Protein AF-A0A6U3UJF2-F1 (afdb_monomer)

Structure (mmCIF, N/CA/C/O backbone):
data_AF-A0A6U3UJF2-F1
#
_entry.id   AF-A0A6U3UJF2-F1
#
loop_
_atom_site.group_PDB
_atom_site.id
_atom_site.type_symbol
_atom_site.label_atom_id
_atom_site.label_alt_id
_atom_site.label_comp_id
_atom_site.label_asym_id
_atom_site.label_entity_id
_atom_site.label_seq_id
_atom_site.pdbx_PDB_ins_code
_atom_site.Cartn_x
_atom_site.Cartn_y
_atom_site.Cartn_z
_atom_site.occupancy
_atom_site.B_iso_or_equiv
_atom_site.auth_seq_id
_atom_site.auth_comp_id
_atom_site.auth_asym_id
_atom_site.auth_atom_id
_atom_site.pdbx_PDB_model_num
ATOM 1 N N . TYR A 1 1 ? 2.482 -8.669 -14.726 1.00 65.44 1 TYR A N 1
ATOM 2 C CA . TYR A 1 1 ? 3.909 -9.025 -14.528 1.00 65.44 1 TYR A CA 1
ATOM 3 C C . TYR A 1 1 ? 4.875 -7.843 -14.562 1.00 65.44 1 TYR A C 1
ATOM 5 O O . TYR A 1 1 ? 5.740 -7.797 -13.698 1.00 65.44 1 TYR A O 1
ATOM 13 N N . ALA A 1 2 ? 4.749 -6.872 -15.477 1.00 78.06 2 ALA A N 1
ATOM 14 C CA . ALA A 1 2 ? 5.682 -5.736 -15.572 1.00 78.06 2 ALA A CA 1
ATOM 15 C C . ALA A 1 2 ? 5.886 -4.969 -14.240 1.00 78.06 2 ALA A C 1
ATOM 17 O O . ALA A 1 2 ? 7.022 -4.692 -13.853 1.00 78.06 2 ALA A O 1
ATOM 18 N N . CYS A 1 3 ? 4.809 -4.740 -13.478 1.00 78.94 3 CYS A N 1
ATOM 19 C CA . CYS A 1 3 ? 4.870 -4.105 -12.154 1.00 78.94 3 CYS A CA 1
ATOM 20 C C . CYS A 1 3 ? 5.567 -4.960 -11.080 1.00 78.94 3 CYS A C 1
ATOM 22 O O . CYS A 1 3 ? 6.141 -4.417 -10.144 1.00 78.94 3 CYS A O 1
ATOM 24 N N . ALA A 1 4 ? 5.560 -6.290 -11.218 1.00 71.75 4 ALA A N 1
ATOM 25 C CA . ALA A 1 4 ? 6.201 -7.201 -10.268 1.00 71.75 4 ALA A CA 1
ATOM 26 C C . ALA A 1 4 ? 7.726 -7.276 -10.458 1.00 71.75 4 ALA A C 1
ATOM 28 O O . ALA A 1 4 ? 8.448 -7.594 -9.516 1.00 71.75 4 ALA A O 1
ATOM 29 N N . TYR A 1 5 ? 8.224 -7.000 -11.669 1.00 74.94 5 TYR A N 1
ATOM 30 C CA . TYR A 1 5 ? 9.650 -7.082 -12.003 1.00 74.94 5 TYR A CA 1
ATOM 31 C C . TYR A 1 5 ? 10.358 -5.725 -12.064 1.00 74.94 5 TYR A C 1
ATOM 33 O O . TYR A 1 5 ? 11.563 -5.698 -12.284 1.00 74.94 5 TYR A O 1
ATOM 41 N N . GLY A 1 6 ? 9.656 -4.619 -11.792 1.00 63.22 6 GLY A N 1
ATOM 42 C CA . GLY A 1 6 ? 10.269 -3.291 -11.751 1.00 63.22 6 GLY A CA 1
ATOM 43 C C . GLY A 1 6 ? 10.663 -2.786 -13.138 1.00 63.22 6 GLY A C 1
ATOM 44 O O . GLY A 1 6 ? 11.823 -2.465 -13.374 1.00 63.22 6 GLY A O 1
ATOM 45 N N . THR A 1 7 ? 9.706 -2.757 -14.067 1.00 77.12 7 THR A N 1
ATOM 46 C CA . THR A 1 7 ? 9.923 -2.196 -15.409 1.00 77.12 7 THR A CA 1
ATOM 47 C C . THR A 1 7 ? 10.109 -0.665 -15.379 1.00 77.12 7 THR A C 1
ATOM 49 O O . THR A 1 7 ? 9.849 -0.016 -14.365 1.00 77.12 7 THR A O 1
ATOM 52 N N . SER A 1 8 ? 10.551 -0.070 -16.491 1.00 80.62 8 SER A N 1
ATOM 53 C CA . SER A 1 8 ? 10.711 1.385 -16.605 1.00 80.62 8 SER A CA 1
ATOM 54 C C . SER A 1 8 ? 9.362 2.102 -16.733 1.00 80.62 8 SER A C 1
ATOM 56 O O . SER A 1 8 ? 8.392 1.547 -17.250 1.00 80.62 8 SER A O 1
ATOM 58 N N . ALA A 1 9 ? 9.308 3.372 -16.320 1.00 78.38 9 ALA A N 1
ATOM 59 C CA . ALA A 1 9 ? 8.113 4.204 -16.491 1.00 78.38 9 ALA A CA 1
ATOM 60 C C . ALA A 1 9 ? 7.680 4.305 -17.967 1.00 78.38 9 ALA A C 1
ATOM 62 O O . ALA A 1 9 ? 6.492 4.267 -18.259 1.00 78.38 9 ALA A O 1
ATOM 63 N N . ALA A 1 10 ? 8.636 4.343 -18.903 1.00 84.38 10 ALA A N 1
ATOM 64 C CA . ALA A 1 10 ? 8.347 4.358 -20.336 1.00 84.38 10 ALA A CA 1
ATOM 65 C C . ALA A 1 10 ? 7.646 3.072 -20.806 1.00 84.38 10 ALA A C 1
ATOM 67 O O . ALA A 1 10 ? 6.688 3.133 -21.570 1.00 84.38 10 ALA A O 1
ATOM 68 N N . ALA A 1 11 ? 8.082 1.906 -20.320 1.00 86.38 11 ALA A N 1
ATOM 69 C CA . ALA A 1 11 ? 7.428 0.643 -20.644 1.00 86.38 11 ALA A CA 1
ATOM 70 C C . ALA A 1 11 ? 6.015 0.558 -20.041 1.00 86.38 11 ALA A C 1
ATOM 72 O O . ALA A 1 11 ? 5.103 0.068 -20.703 1.00 86.38 11 ALA A O 1
ATOM 73 N N . LEU A 1 12 ? 5.813 1.067 -18.817 1.00 87.19 12 LEU A N 1
ATOM 74 C CA . LEU A 1 12 ? 4.472 1.180 -18.228 1.00 87.19 12 LEU A CA 1
ATOM 75 C C . LEU A 1 12 ? 3.568 2.107 -19.034 1.00 87.19 12 LEU A C 1
ATOM 77 O O . LEU A 1 12 ? 2.421 1.747 -19.278 1.00 87.19 12 LEU A O 1
ATOM 81 N N . GLN A 1 13 ? 4.090 3.252 -19.477 1.00 87.88 13 GLN A N 1
ATOM 82 C CA . GLN A 1 13 ? 3.337 4.201 -20.288 1.00 87.88 13 GLN A CA 1
ATOM 83 C C . GLN A 1 13 ? 2.879 3.557 -21.599 1.00 87.88 13 GLN A C 1
ATOM 85 O O . GLN A 1 13 ? 1.696 3.588 -21.900 1.00 87.88 13 GLN A O 1
ATOM 90 N N . ILE A 1 14 ? 3.771 2.870 -22.320 1.00 89.81 14 ILE A N 1
ATOM 91 C CA . ILE A 1 14 ? 3.418 2.170 -23.568 1.00 89.81 14 ILE A CA 1
ATOM 92 C C . ILE A 1 14 ? 2.327 1.115 -23.330 1.00 89.81 14 ILE A C 1
ATOM 94 O O . ILE A 1 14 ? 1.377 1.006 -24.110 1.00 89.81 14 ILE A O 1
ATOM 98 N N . LEU A 1 15 ? 2.450 0.326 -22.257 1.00 88.31 15 LEU A N 1
ATOM 99 C CA . LEU A 1 15 ? 1.451 -0.687 -21.910 1.00 88.31 15 LEU A CA 1
ATOM 100 C C . LEU A 1 15 ? 0.098 -0.055 -21.581 1.00 88.31 15 LEU A C 1
ATOM 102 O O . LEU A 1 15 ? -0.927 -0.571 -22.021 1.00 88.31 15 LEU A O 1
ATOM 106 N N . PHE A 1 16 ? 0.104 1.055 -20.846 1.00 89.00 16 PHE A N 1
ATOM 107 C CA . PHE A 1 16 ? -1.098 1.805 -20.510 1.00 89.00 16 PHE A CA 1
ATOM 108 C C . PHE A 1 16 ? -1.749 2.423 -21.748 1.00 89.00 16 PHE A C 1
ATOM 110 O O . PHE A 1 16 ? -2.943 2.241 -21.948 1.00 89.00 16 PHE A O 1
ATOM 117 N N . ASP A 1 17 ? -0.971 3.066 -22.618 1.00 90.44 17 ASP A N 1
ATOM 118 C CA . ASP A 1 17 ? -1.473 3.701 -23.840 1.00 90.44 17 ASP A CA 1
ATOM 119 C C . ASP A 1 17 ? -2.098 2.673 -24.792 1.00 90.44 17 ASP A C 1
ATOM 121 O O . ASP A 1 17 ? -3.112 2.942 -25.434 1.00 90.44 17 ASP A O 1
ATOM 125 N N . THR A 1 18 ? -1.520 1.469 -24.858 1.00 92.75 18 THR A N 1
ATOM 126 C CA . THR A 1 18 ? -2.038 0.386 -25.707 1.00 92.75 18 THR A CA 1
ATOM 127 C C . THR A 1 18 ? -3.226 -0.335 -25.059 1.00 92.75 18 THR A C 1
ATOM 129 O O . THR A 1 18 ? -4.152 -0.754 -25.749 1.00 92.75 18 THR A O 1
ATOM 132 N N . HIS A 1 19 ? -3.213 -0.499 -23.732 1.00 90.31 19 HIS A N 1
ATOM 133 C CA . HIS A 1 19 ? -4.236 -1.223 -22.976 1.00 90.31 19 HIS A CA 1
ATOM 134 C C . HIS A 1 19 ? -4.551 -0.513 -21.644 1.00 90.31 19 HIS A C 1
ATOM 136 O O . HIS A 1 19 ? -4.100 -0.972 -20.587 1.00 90.31 19 HIS A O 1
ATOM 142 N N . PRO A 1 20 ? -5.371 0.554 -21.637 1.00 87.75 20 PRO A N 1
ATOM 143 C CA . PRO A 1 20 ? -5.609 1.362 -20.433 1.00 87.75 20 PRO A CA 1
ATOM 144 C C . PRO A 1 20 ? -6.187 0.560 -19.263 1.00 87.75 20 PRO A C 1
ATOM 146 O O . PRO A 1 20 ? -5.770 0.716 -18.118 1.00 87.75 20 PRO A O 1
ATOM 149 N N . ASN A 1 21 ? -7.077 -0.393 -19.559 1.00 85.94 21 ASN A N 1
ATOM 150 C CA . ASN A 1 21 ? -7.707 -1.253 -18.553 1.00 85.94 21 ASN A CA 1
ATOM 151 C C . ASN A 1 21 ? -6.735 -2.248 -17.896 1.00 85.94 21 ASN A C 1
ATOM 153 O O . ASN A 1 21 ? -7.085 -2.872 -16.896 1.00 85.94 21 ASN A O 1
ATOM 157 N N . SER A 1 22 ? -5.510 -2.396 -18.416 1.00 87.50 22 SER A N 1
ATOM 158 C CA . SER A 1 22 ? -4.506 -3.296 -17.839 1.00 87.50 22 SER A CA 1
ATOM 159 C C . SER A 1 22 ? -4.097 -2.908 -16.414 1.00 87.50 22 SER A C 1
ATOM 161 O O . SER A 1 22 ? -3.632 -3.769 -15.668 1.00 87.50 22 SER A O 1
ATOM 163 N N . ILE A 1 23 ? -4.335 -1.659 -15.993 1.00 87.25 23 ILE A N 1
ATOM 164 C CA . ILE A 1 23 ? -4.119 -1.231 -14.604 1.00 87.25 23 ILE A CA 1
ATOM 165 C C . ILE A 1 23 ? -5.066 -1.929 -13.624 1.00 87.25 23 ILE A C 1
ATOM 167 O O . ILE A 1 23 ? -4.715 -2.074 -12.464 1.00 87.25 23 ILE A O 1
ATOM 171 N N . PHE A 1 24 ? -6.228 -2.405 -14.073 1.00 86.19 24 PHE A N 1
ATOM 172 C CA . PHE A 1 24 ? -7.184 -3.144 -13.242 1.00 86.19 24 PHE A CA 1
ATOM 173 C C . PHE A 1 24 ? -7.080 -4.659 -13.425 1.00 86.19 24 PHE A C 1
ATOM 175 O O . PHE A 1 24 ? -7.772 -5.404 -12.735 1.00 86.19 24 PHE A O 1
ATOM 182 N N . ALA A 1 25 ? -6.224 -5.128 -14.338 1.00 87.31 25 ALA A N 1
ATOM 183 C CA . ALA A 1 25 ? -6.080 -6.549 -14.614 1.00 87.31 25 ALA A CA 1
ATOM 184 C C . ALA A 1 25 ? -5.616 -7.292 -13.358 1.00 87.31 25 ALA A C 1
ATOM 186 O O . ALA A 1 25 ? -4.591 -6.952 -12.763 1.00 87.31 25 ALA A O 1
ATOM 187 N N . ASN A 1 26 ? -6.354 -8.325 -12.974 1.00 87.12 26 ASN A N 1
ATOM 188 C CA . ASN A 1 26 ? -5.993 -9.198 -11.875 1.00 87.12 26 ASN A CA 1
ATOM 189 C C . ASN A 1 26 ? -5.603 -10.588 -12.381 1.00 87.12 26 ASN A C 1
ATOM 191 O O . ASN A 1 26 ? -5.980 -11.008 -13.473 1.00 87.12 26 ASN A O 1
ATOM 195 N N . GLU A 1 27 ? -4.774 -11.274 -11.600 1.00 89.81 27 GLU A N 1
ATOM 196 C CA . GLU A 1 27 ? -4.549 -12.713 -11.775 1.00 89.81 27 GLU A CA 1
ATOM 197 C C . GLU A 1 27 ? -5.537 -13.530 -10.938 1.00 89.81 27 GLU A C 1
ATOM 199 O O . GLU A 1 27 ? -6.362 -12.958 -10.229 1.00 89.81 27 GLU A O 1
ATOM 204 N N . ASP A 1 28 ? -5.456 -14.856 -11.014 1.00 91.88 28 ASP A N 1
ATOM 205 C CA . ASP A 1 28 ? -6.389 -15.819 -10.412 1.00 91.88 28 ASP A CA 1
ATOM 206 C C . ASP A 1 28 ? -6.670 -15.607 -8.912 1.00 91.88 28 ASP A C 1
ATOM 208 O O . ASP A 1 28 ? -7.720 -16.011 -8.414 1.00 91.88 28 ASP A O 1
ATOM 212 N N . LYS A 1 29 ? -5.765 -14.960 -8.169 1.00 92.56 29 LYS A N 1
ATOM 213 C CA . LYS A 1 29 ? -5.972 -14.579 -6.760 1.00 92.56 29 LYS A CA 1
ATOM 214 C C . LYS A 1 29 ? -6.613 -13.204 -6.566 1.00 92.56 29 LYS A C 1
ATOM 216 O O . LYS A 1 29 ? -6.668 -12.733 -5.437 1.00 92.56 29 LYS A O 1
ATOM 221 N N . GLY A 1 30 ? -7.065 -12.537 -7.622 1.00 93.75 30 GLY A N 1
ATOM 222 C CA . GLY A 1 30 ? -7.669 -11.203 -7.564 1.00 93.75 30 GLY A CA 1
ATOM 223 C C . GLY A 1 30 ? -6.658 -10.059 -7.430 1.00 93.75 30 GLY A C 1
ATOM 224 O O . GLY A 1 30 ? -7.043 -8.906 -7.256 1.00 93.75 30 GLY A O 1
ATOM 225 N N . ARG A 1 31 ? -5.352 -10.332 -7.538 1.00 94.50 31 ARG A N 1
ATOM 226 C CA . ARG A 1 31 ? -4.309 -9.322 -7.307 1.00 94.50 31 ARG A CA 1
ATOM 227 C C . ARG A 1 31 ? -4.120 -8.399 -8.501 1.00 94.50 31 ARG A C 1
ATOM 229 O O . ARG A 1 31 ? -3.668 -8.826 -9.560 1.00 94.50 31 ARG A O 1
ATOM 236 N N . THR A 1 32 ? -4.389 -7.118 -8.284 1.00 94.06 32 THR A N 1
ATOM 237 C CA . THR A 1 32 ? -4.123 -6.026 -9.234 1.00 94.06 32 THR A CA 1
ATOM 238 C C . THR A 1 32 ? -2.617 -5.727 -9.374 1.00 94.06 32 THR A C 1
ATOM 240 O O . THR A 1 32 ? -1.808 -6.138 -8.533 1.00 94.06 32 THR A O 1
ATOM 243 N N . PRO A 1 33 ? -2.187 -4.941 -10.378 1.00 94.00 33 PRO A N 1
ATOM 244 C CA . PRO A 1 33 ? -0.796 -4.522 -10.525 1.00 94.00 33 PRO A CA 1
ATOM 245 C C . PRO A 1 33 ? -0.254 -3.760 -9.306 1.00 94.00 33 PRO A C 1
ATOM 247 O O . PRO A 1 33 ? 0.937 -3.879 -9.008 1.00 94.00 33 PRO A O 1
ATOM 250 N N . LEU A 1 34 ? -1.109 -3.034 -8.570 1.00 95.19 34 LEU A N 1
ATOM 251 C CA . LEU A 1 34 ? -0.707 -2.331 -7.350 1.00 95.19 34 LEU A CA 1
ATOM 252 C C . LEU A 1 34 ? -0.383 -3.303 -6.207 1.00 95.19 34 LEU A C 1
ATOM 254 O O . LEU A 1 34 ? 0.600 -3.081 -5.504 1.00 95.19 34 LEU A O 1
ATOM 258 N N . HIS A 1 35 ? -1.105 -4.423 -6.073 1.00 95.44 35 HIS A N 1
ATOM 259 C CA . HIS A 1 35 ? -0.735 -5.487 -5.127 1.00 95.44 35 HIS A CA 1
ATOM 260 C C . HIS A 1 35 ? 0.691 -5.980 -5.382 1.00 95.44 35 HIS A C 1
ATOM 262 O O . HIS A 1 35 ? 1.503 -6.077 -4.463 1.00 95.44 35 HIS A O 1
ATOM 268 N N . PHE A 1 36 ? 1.028 -6.245 -6.646 1.00 93.88 36 PHE A N 1
ATOM 269 C CA . PHE A 1 36 ? 2.361 -6.716 -7.016 1.00 93.88 36 PHE A CA 1
ATOM 270 C C . PHE A 1 36 ? 3.459 -5.682 -6.767 1.00 93.88 36 PHE A C 1
ATOM 272 O O . PHE A 1 36 ? 4.542 -6.056 -6.308 1.00 93.88 36 PHE A O 1
ATOM 279 N N . ALA A 1 37 ? 3.196 -4.407 -7.059 1.00 94.12 37 ALA A N 1
ATOM 280 C CA . ALA A 1 37 ? 4.143 -3.327 -6.796 1.00 94.12 37 ALA A CA 1
ATOM 281 C C . ALA A 1 37 ? 4.412 -3.182 -5.287 1.00 94.12 37 ALA A C 1
ATOM 283 O O . ALA A 1 37 ? 5.566 -3.096 -4.868 1.00 94.12 37 ALA A O 1
ATOM 284 N N . MET A 1 38 ? 3.358 -3.260 -4.470 1.00 95.00 38 MET A N 1
ATOM 285 C CA . MET A 1 38 ? 3.435 -3.133 -3.013 1.00 95.00 38 MET A CA 1
ATOM 286 C C . MET A 1 38 ? 4.118 -4.334 -2.335 1.00 95.00 38 MET A C 1
ATOM 288 O O . MET A 1 38 ? 4.938 -4.141 -1.440 1.00 95.00 38 MET A O 1
ATOM 292 N N . VAL A 1 39 ? 3.897 -5.567 -2.809 1.00 93.88 39 VAL A N 1
ATOM 293 C CA . VAL A 1 39 ? 4.650 -6.758 -2.346 1.00 93.88 39 VAL A CA 1
ATOM 294 C C . VAL A 1 39 ? 6.153 -6.623 -2.619 1.00 93.88 39 VAL A C 1
ATOM 296 O O . VAL A 1 39 ? 6.986 -7.084 -1.841 1.00 93.88 39 VAL A O 1
ATOM 299 N N . ASN A 1 40 ? 6.519 -5.972 -3.724 1.00 93.19 40 ASN A N 1
ATOM 300 C CA . ASN A 1 40 ? 7.907 -5.797 -4.146 1.00 93.19 40 ASN A CA 1
ATOM 301 C C . ASN A 1 40 ? 8.471 -4.414 -3.792 1.00 93.19 40 ASN A C 1
ATOM 303 O O . ASN A 1 40 ? 9.461 -3.992 -4.389 1.00 93.19 40 ASN A O 1
ATOM 307 N N . ALA A 1 41 ? 7.889 -3.705 -2.823 1.00 93.69 41 ALA A N 1
ATOM 308 C CA . ALA A 1 41 ? 8.211 -2.304 -2.543 1.00 93.69 41 ALA A CA 1
ATOM 309 C C . ALA A 1 41 ? 9.687 -2.031 -2.186 1.00 93.69 41 ALA A C 1
ATOM 311 O O . ALA A 1 41 ? 10.168 -0.918 -2.355 1.00 93.69 41 ALA A O 1
ATOM 312 N N . HIS A 1 42 ? 10.431 -3.051 -1.754 1.00 91.88 42 HIS A N 1
ATOM 313 C CA . HIS A 1 42 ? 11.863 -2.962 -1.462 1.00 91.88 42 HIS A CA 1
ATOM 314 C C . HIS A 1 42 ? 12.757 -2.802 -2.710 1.00 91.88 42 HIS A C 1
ATOM 316 O O . HIS A 1 42 ? 13.946 -2.499 -2.580 1.00 91.88 42 HIS A O 1
ATOM 322 N N . ARG A 1 43 ? 12.234 -3.054 -3.920 1.00 93.31 43 ARG A N 1
ATOM 323 C CA . ARG A 1 43 ? 13.019 -2.995 -5.162 1.00 93.31 43 ARG A CA 1
ATOM 324 C C . ARG A 1 43 ? 13.212 -1.548 -5.644 1.00 93.31 43 ARG A C 1
ATOM 326 O O . ARG A 1 43 ? 12.297 -0.743 -5.484 1.00 93.31 43 ARG A O 1
ATOM 333 N N . PRO A 1 44 ? 14.333 -1.234 -6.325 1.00 93.06 44 PRO A N 1
ATOM 334 C CA . PRO A 1 44 ? 14.656 0.132 -6.760 1.00 93.06 44 PRO A CA 1
ATOM 335 C C . PRO A 1 44 ? 13.585 0.812 -7.618 1.00 93.06 44 PRO A C 1
ATOM 337 O O . PRO A 1 44 ? 13.331 2.002 -7.474 1.00 93.06 44 PRO A O 1
ATOM 340 N N . MET A 1 45 ? 12.925 0.054 -8.495 1.00 91.19 45 MET A N 1
ATOM 341 C CA . MET A 1 45 ? 11.935 0.604 -9.428 1.00 91.19 45 MET A CA 1
ATOM 342 C C . MET A 1 45 ? 10.522 0.697 -8.843 1.00 91.19 45 MET A C 1
ATOM 344 O O . MET A 1 45 ? 9.658 1.338 -9.440 1.00 91.19 45 MET A O 1
ATOM 348 N N . SER A 1 46 ? 10.262 0.083 -7.686 1.00 93.75 46 SER A N 1
ATOM 349 C CA . SER A 1 46 ? 8.915 0.012 -7.114 1.00 93.75 46 SER A CA 1
ATOM 350 C C . SER A 1 46 ? 8.299 1.382 -6.819 1.00 93.75 46 SER A C 1
ATOM 352 O O . SER A 1 46 ? 7.138 1.562 -7.183 1.00 93.75 46 SER A O 1
ATOM 354 N N . PRO A 1 47 ? 9.027 2.386 -6.282 1.00 95.00 47 PRO A N 1
ATOM 355 C CA . PRO A 1 47 ? 8.471 3.726 -6.101 1.00 95.00 47 PRO A CA 1
ATOM 356 C C . PRO A 1 47 ? 7.941 4.341 -7.400 1.00 95.00 47 PRO A C 1
ATOM 358 O O . PRO A 1 47 ? 6.842 4.885 -7.415 1.00 95.00 47 PRO A O 1
ATOM 361 N N . SER A 1 48 ? 8.676 4.212 -8.510 1.00 93.62 48 SER A N 1
ATOM 362 C CA . SER A 1 48 ? 8.241 4.730 -9.813 1.00 93.62 48 SER A CA 1
ATOM 363 C C . SER A 1 48 ? 7.017 3.988 -10.350 1.00 93.62 48 SER A C 1
ATOM 365 O O . SER A 1 48 ? 6.119 4.616 -10.904 1.00 93.62 48 SER A O 1
ATOM 367 N N . VAL A 1 49 ? 6.952 2.666 -10.158 1.00 93.50 49 VAL A N 1
ATOM 368 C CA . VAL A 1 49 ? 5.791 1.849 -10.545 1.00 93.50 49 VAL A CA 1
ATOM 369 C C . VAL A 1 49 ? 4.553 2.242 -9.732 1.00 93.50 49 VAL A C 1
ATOM 371 O O . VAL A 1 49 ? 3.486 2.441 -10.305 1.00 93.50 49 VAL A O 1
ATOM 374 N N . VAL A 1 50 ? 4.686 2.384 -8.409 1.00 94.50 50 VAL A N 1
ATOM 375 C CA . VAL A 1 50 ? 3.587 2.793 -7.517 1.00 94.50 50 VAL A CA 1
ATOM 376 C C . VAL A 1 50 ? 3.114 4.203 -7.862 1.00 94.50 50 VAL A C 1
ATOM 378 O O . VAL A 1 50 ? 1.914 4.417 -8.008 1.00 94.50 50 VAL A O 1
ATOM 381 N N . ALA A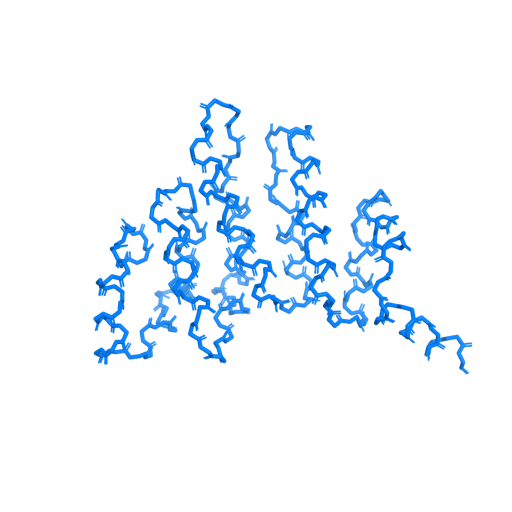 1 51 ? 4.041 5.145 -8.059 1.00 93.69 51 ALA A N 1
ATOM 382 C CA . ALA A 1 51 ? 3.709 6.508 -8.464 1.00 93.69 51 ALA A CA 1
ATOM 383 C C . ALA A 1 51 ? 2.926 6.526 -9.783 1.00 93.69 51 ALA A C 1
ATOM 385 O O . ALA A 1 51 ? 1.904 7.197 -9.868 1.00 93.69 51 ALA A O 1
ATOM 386 N N . PHE A 1 52 ? 3.359 5.751 -10.783 1.00 92.56 52 PHE A N 1
ATOM 387 C CA . PHE A 1 52 ? 2.652 5.640 -12.057 1.00 92.56 52 PHE A CA 1
ATOM 388 C C . PHE A 1 52 ? 1.221 5.116 -11.874 1.00 92.56 52 PHE A C 1
ATOM 390 O O . PHE A 1 52 ? 0.273 5.766 -12.310 1.00 92.56 52 PHE A O 1
ATOM 397 N N . LEU A 1 53 ? 1.053 3.985 -11.180 1.00 92.31 53 LEU A N 1
ATOM 398 C CA . LEU A 1 53 ? -0.259 3.358 -10.977 1.00 92.31 53 LEU A CA 1
ATOM 399 C C . LEU A 1 53 ? -1.242 4.267 -10.228 1.00 92.31 53 LEU A C 1
ATOM 401 O O . LEU A 1 53 ? -2.426 4.259 -10.545 1.00 92.31 53 LEU A O 1
ATOM 405 N N . LEU A 1 54 ? -0.752 5.054 -9.267 1.00 92.62 54 LEU A N 1
ATOM 406 C CA . LEU A 1 54 ? -1.563 6.004 -8.496 1.00 92.62 54 LEU A CA 1
ATOM 407 C C . LEU A 1 54 ? -1.754 7.355 -9.204 1.00 92.62 54 LEU A C 1
ATOM 409 O O . LEU A 1 54 ? -2.604 8.139 -8.794 1.00 92.62 54 LEU A O 1
ATOM 413 N N . SER A 1 55 ? -0.971 7.653 -10.248 1.00 90.12 55 SER A N 1
ATOM 414 C CA . SER A 1 55 ? -1.106 8.899 -11.019 1.00 90.12 55 SER A CA 1
ATOM 415 C C . SER A 1 55 ? -2.245 8.860 -12.035 1.00 90.12 55 SER A C 1
ATOM 417 O O . SER A 1 55 ? -2.699 9.912 -12.494 1.00 90.12 55 SER A O 1
ATOM 419 N N . VAL A 1 56 ? -2.713 7.660 -12.391 1.00 84.88 56 VAL A N 1
ATOM 420 C CA . VAL A 1 56 ? -3.865 7.500 -13.275 1.00 84.88 56 VAL A CA 1
ATOM 421 C C . VAL A 1 56 ? -5.103 8.007 -12.537 1.00 84.88 56 VAL A C 1
ATOM 423 O O . VAL A 1 56 ? -5.458 7.482 -11.488 1.00 84.88 56 VAL A O 1
ATOM 426 N N . LYS A 1 57 ? -5.737 9.065 -13.053 1.00 73.00 57 LYS A N 1
ATOM 427 C CA . LYS A 1 57 ? -6.893 9.700 -12.402 1.00 73.00 57 LYS A CA 1
ATOM 428 C C . LYS A 1 57 ? -8.048 8.719 -12.187 1.00 73.00 57 LYS A C 1
ATOM 430 O O . LYS A 1 57 ? -8.265 7.830 -13.005 1.00 73.00 57 LYS A O 1
ATOM 435 N N . ASP A 1 58 ? -8.788 8.945 -11.099 1.00 66.94 58 ASP A N 1
ATOM 436 C CA . ASP A 1 58 ? -10.048 8.268 -10.757 1.00 66.94 58 ASP A CA 1
ATOM 437 C C . ASP A 1 58 ? -9.942 6.738 -10.633 1.00 66.94 58 ASP A C 1
ATOM 439 O O . ASP A 1 58 ? -10.905 6.005 -10.847 1.00 66.94 58 ASP A O 1
ATOM 443 N N . THR A 1 59 ? -8.755 6.237 -10.280 1.00 70.06 59 THR A N 1
ATOM 444 C CA . THR A 1 59 ? -8.531 4.805 -10.094 1.00 70.06 59 THR A CA 1
ATOM 445 C C . THR A 1 59 ? -8.756 4.376 -8.645 1.00 70.06 59 THR A C 1
ATOM 447 O O . THR A 1 59 ? -7.976 4.687 -7.746 1.00 70.06 59 THR A O 1
ATOM 450 N N . ASP A 1 60 ? -9.797 3.574 -8.423 1.00 84.44 60 ASP A N 1
ATOM 451 C CA . ASP A 1 60 ? -10.062 2.920 -7.134 1.00 84.44 60 ASP A CA 1
ATOM 452 C C . ASP A 1 60 ? -9.117 1.741 -6.848 1.00 84.44 60 ASP A C 1
ATOM 454 O O . ASP A 1 60 ? -9.264 1.063 -5.834 1.00 84.44 60 ASP A O 1
ATOM 458 N N . ILE A 1 61 ? -8.106 1.498 -7.696 1.00 89.69 61 ILE A N 1
ATOM 459 C CA . ILE A 1 61 ? -7.150 0.382 -7.575 1.00 89.69 61 ILE A CA 1
ATOM 460 C C . ILE A 1 61 ? -6.482 0.284 -6.196 1.00 89.69 61 ILE A C 1
ATOM 462 O O . ILE A 1 61 ? -6.098 -0.807 -5.774 1.00 89.69 61 ILE A O 1
ATOM 466 N N . ILE A 1 62 ? -6.348 1.413 -5.496 1.00 91.94 62 ILE A N 1
ATOM 467 C CA . ILE A 1 62 ? -5.799 1.495 -4.142 1.00 91.94 62 ILE A CA 1
ATOM 468 C C . ILE A 1 62 ? -6.684 0.793 -3.101 1.00 91.94 62 ILE A C 1
ATOM 470 O O . ILE A 1 62 ? -6.175 0.301 -2.099 1.00 91.94 62 ILE A O 1
ATOM 474 N N . ASN A 1 63 ? -7.985 0.692 -3.364 1.00 91.56 63 ASN A N 1
ATOM 475 C CA . ASN A 1 63 ? -8.994 0.146 -2.462 1.00 91.56 63 ASN A CA 1
ATOM 476 C C . ASN A 1 63 ? -9.527 -1.228 -2.908 1.00 91.56 63 ASN A C 1
ATOM 478 O O . ASN A 1 63 ? -10.409 -1.768 -2.247 1.00 91.56 63 ASN A O 1
ATOM 482 N N . ILE A 1 64 ? -9.039 -1.794 -4.020 1.00 92.31 64 ILE A N 1
ATOM 483 C CA . ILE A 1 64 ? -9.494 -3.103 -4.515 1.00 92.31 64 ILE A CA 1
ATOM 484 C C . ILE A 1 64 ? -8.817 -4.205 -3.691 1.00 92.31 64 ILE A C 1
ATOM 486 O O . ILE A 1 64 ? -7.590 -4.295 -3.750 1.00 92.31 64 ILE A O 1
ATOM 490 N N . PRO A 1 65 ? -9.563 -5.051 -2.959 1.00 94.06 65 PRO A N 1
ATOM 491 C CA . PRO A 1 65 ? -8.990 -6.211 -2.291 1.00 94.06 65 PRO A CA 1
ATOM 492 C C . PRO A 1 65 ? -8.752 -7.365 -3.273 1.00 94.06 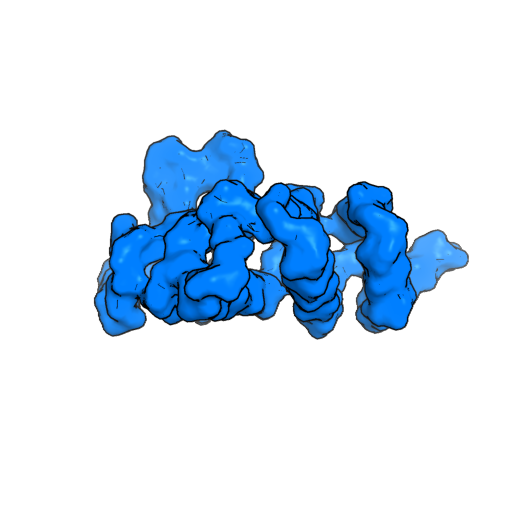65 PRO A C 1
ATOM 494 O O . PRO A 1 65 ? -9.453 -7.503 -4.277 1.00 94.06 65 PRO A O 1
ATOM 497 N N . ASP A 1 66 ? -7.784 -8.224 -2.959 1.00 95.19 66 ASP A N 1
ATOM 498 C CA . ASP A 1 66 ? -7.633 -9.523 -3.615 1.00 95.19 66 ASP A CA 1
ATOM 499 C C . ASP A 1 66 ? -8.706 -10.534 -3.143 1.00 95.19 66 ASP A C 1
ATOM 501 O O . ASP A 1 66 ? -9.548 -10.233 -2.292 1.00 95.19 66 ASP A O 1
ATOM 505 N N . ASN A 1 67 ? -8.697 -11.761 -3.677 1.00 96.62 67 ASN A N 1
ATOM 506 C CA . ASN A 1 67 ? -9.699 -12.788 -3.346 1.00 96.62 67 ASN A CA 1
ATOM 507 C C . ASN A 1 67 ? -9.667 -13.233 -1.870 1.00 96.62 67 ASN A C 1
ATOM 509 O O . ASN A 1 67 ? -10.585 -13.914 -1.418 1.00 96.62 67 ASN A O 1
ATOM 513 N N . SER A 1 68 ? -8.617 -12.880 -1.122 1.00 94.69 68 SER A N 1
ATOM 514 C CA . SER A 1 68 ? -8.495 -13.133 0.319 1.00 94.69 68 SER A CA 1
ATOM 515 C C . SER A 1 68 ? -8.949 -11.938 1.166 1.00 94.69 68 SER A C 1
ATOM 517 O O . SER A 1 68 ? -8.845 -11.995 2.390 1.00 94.69 68 SER A O 1
ATOM 519 N N . GLY A 1 69 ? -9.426 -10.857 0.543 1.00 93.56 69 GLY A N 1
ATOM 520 C CA . GLY A 1 69 ? -9.763 -9.609 1.226 1.00 93.56 69 GLY A CA 1
ATOM 521 C C . GLY A 1 69 ? -8.555 -8.708 1.500 1.00 93.56 69 GLY A C 1
ATOM 522 O O . GLY A 1 69 ? -8.692 -7.706 2.197 1.00 93.56 69 GLY A O 1
ATOM 523 N N . ASP A 1 70 ? -7.366 -9.040 0.987 1.00 94.06 70 ASP A N 1
ATOM 524 C CA . ASP A 1 70 ? -6.166 -8.247 1.240 1.00 94.06 70 ASP A CA 1
ATOM 525 C C . ASP A 1 70 ? -6.093 -7.043 0.302 1.00 94.06 70 ASP A C 1
ATOM 527 O O . ASP A 1 70 ? -6.038 -7.206 -0.911 1.00 94.06 70 ASP A O 1
ATOM 531 N N . LEU A 1 71 ? -6.006 -5.836 0.866 1.00 95.50 71 LEU A N 1
ATOM 532 C CA . LEU A 1 71 ? -5.633 -4.630 0.125 1.00 95.50 71 LEU A CA 1
ATOM 533 C C . LEU A 1 71 ? -4.154 -4.686 -0.304 1.00 95.50 71 LEU A C 1
ATOM 535 O O . LEU A 1 71 ? -3.347 -5.393 0.320 1.00 95.50 71 LEU A O 1
ATOM 539 N N . PRO A 1 72 ? -3.718 -3.852 -1.271 1.00 95.88 72 PRO A N 1
ATOM 540 C CA . PRO A 1 72 ? -2.301 -3.753 -1.611 1.00 95.88 72 PRO A CA 1
ATOM 541 C C . PRO A 1 72 ? -1.421 -3.407 -0.397 1.00 95.88 72 PRO A C 1
ATOM 543 O O . PRO A 1 72 ? -0.315 -3.939 -0.266 1.00 95.88 72 PRO A O 1
ATOM 546 N N . LEU A 1 73 ? -1.920 -2.577 0.531 1.00 94.19 73 LEU A N 1
ATOM 547 C CA . LEU A 1 73 ? -1.222 -2.268 1.783 1.00 94.19 73 LEU A CA 1
ATOM 548 C C . LEU A 1 73 ? -1.134 -3.473 2.734 1.00 94.19 73 LEU A C 1
ATOM 550 O O . LEU A 1 73 ? -0.120 -3.637 3.413 1.00 94.19 73 LEU A O 1
ATOM 554 N N . SER A 1 74 ? -2.150 -4.340 2.772 1.00 92.88 74 SER A N 1
ATOM 555 C CA . SER A 1 74 ? -2.127 -5.562 3.588 1.00 92.88 74 SER A CA 1
ATOM 556 C C . SER A 1 74 ? -0.999 -6.484 3.135 1.00 92.88 74 SER A C 1
ATOM 558 O O . SER A 1 74 ? -0.231 -6.998 3.952 1.00 92.88 74 SER A O 1
ATOM 560 N N . LEU A 1 75 ? -0.838 -6.645 1.819 1.00 93.69 75 LEU A N 1
ATOM 561 C CA . LEU A 1 75 ? 0.255 -7.437 1.262 1.00 93.69 75 LEU A CA 1
ATOM 562 C C . LEU A 1 75 ? 1.625 -6.769 1.446 1.00 93.69 75 LEU A C 1
ATOM 564 O O . LEU A 1 75 ? 2.596 -7.477 1.709 1.00 93.69 75 LEU A O 1
ATOM 568 N N . PHE A 1 76 ? 1.714 -5.433 1.382 1.00 93.50 76 PHE A N 1
ATOM 569 C CA . PHE A 1 76 ? 2.930 -4.698 1.760 1.00 93.50 76 PHE A CA 1
ATOM 570 C C . PHE A 1 76 ? 3.351 -5.036 3.189 1.00 93.50 76 PHE A C 1
ATOM 572 O O . PHE A 1 76 ? 4.490 -5.433 3.416 1.00 93.50 76 PHE A O 1
ATOM 579 N N . ALA A 1 77 ? 2.424 -4.934 4.143 1.00 89.31 77 ALA A N 1
ATOM 580 C CA . ALA A 1 77 ? 2.699 -5.196 5.551 1.00 89.31 77 ALA A CA 1
ATOM 581 C C . ALA A 1 77 ? 3.162 -6.641 5.807 1.00 89.31 77 ALA A C 1
ATOM 583 O O . ALA A 1 77 ? 4.000 -6.880 6.675 1.00 89.31 77 ALA A O 1
ATOM 584 N N . LYS A 1 78 ? 2.644 -7.601 5.031 1.00 88.81 78 LYS A N 1
ATOM 585 C CA . LYS A 1 78 ? 3.038 -9.018 5.088 1.00 88.81 78 LYS A CA 1
ATOM 586 C C . LYS A 1 78 ? 4.402 -9.292 4.443 1.00 88.81 78 LYS A C 1
ATOM 588 O O . LYS A 1 78 ? 5.110 -10.186 4.897 1.00 88.81 78 LYS A O 1
ATOM 593 N N . ALA A 1 79 ? 4.754 -8.569 3.380 1.00 89.06 79 ALA A N 1
ATOM 594 C CA . ALA A 1 79 ? 5.934 -8.853 2.560 1.00 89.06 79 ALA A CA 1
ATOM 595 C C . ALA A 1 79 ? 7.175 -8.027 2.930 1.00 89.06 79 ALA A C 1
ATOM 597 O O . ALA A 1 79 ? 8.301 -8.483 2.729 1.00 89.06 79 ALA A O 1
ATOM 598 N N . VAL A 1 80 ? 6.994 -6.802 3.429 1.00 86.81 80 VAL A N 1
ATOM 599 C CA . VAL A 1 80 ? 8.095 -5.871 3.691 1.00 86.81 80 VAL A CA 1
ATOM 600 C C . VAL A 1 80 ? 8.635 -6.058 5.102 1.00 86.81 80 VAL A C 1
ATOM 602 O O . VAL A 1 80 ? 7.937 -5.875 6.097 1.00 86.81 80 VAL A O 1
ATOM 605 N N . SER A 1 81 ? 9.931 -6.344 5.187 1.00 82.56 81 SER A N 1
ATOM 606 C CA . SER A 1 81 ? 10.702 -6.303 6.426 1.00 82.56 81 SER A CA 1
ATOM 607 C C . SER A 1 81 ? 11.686 -5.136 6.386 1.00 82.56 81 SER A C 1
ATOM 609 O O . SER A 1 81 ? 12.538 -5.082 5.498 1.00 82.56 81 SER A O 1
ATOM 611 N N . PHE A 1 82 ? 11.605 -4.230 7.359 1.00 81.00 82 PHE A N 1
ATOM 612 C CA . PHE A 1 82 ? 12.592 -3.162 7.513 1.00 81.00 82 PHE A CA 1
ATOM 613 C C . PHE A 1 82 ? 13.850 -3.701 8.206 1.00 81.00 82 PHE A C 1
ATOM 615 O O . PHE A 1 82 ? 13.835 -3.971 9.409 1.00 81.00 82 PHE A O 1
ATOM 622 N N . ASP A 1 83 ? 14.926 -3.861 7.437 1.00 81.25 83 ASP A N 1
ATOM 623 C CA . ASP A 1 83 ? 16.234 -4.329 7.908 1.00 81.25 83 ASP A CA 1
ATOM 624 C C . ASP A 1 83 ? 17.150 -3.116 8.138 1.00 81.25 83 ASP A C 1
ATOM 626 O O . ASP A 1 83 ? 17.426 -2.392 7.179 1.00 81.25 83 ASP A O 1
ATOM 630 N N . PRO A 1 84 ? 17.639 -2.850 9.366 1.00 80.56 84 PRO A N 1
ATOM 631 C CA . PRO A 1 84 ? 18.468 -1.676 9.655 1.00 80.56 84 PRO A CA 1
ATOM 632 C C . PRO A 1 84 ? 19.748 -1.586 8.809 1.00 80.56 84 PRO A C 1
ATOM 634 O O . PRO A 1 84 ? 20.295 -0.494 8.674 1.00 80.56 84 PRO A O 1
ATOM 637 N N . TYR A 1 85 ? 20.206 -2.691 8.216 1.00 84.25 85 TYR A N 1
ATOM 638 C CA . TYR A 1 85 ? 21.391 -2.729 7.359 1.00 84.25 85 TYR A CA 1
ATOM 639 C C . TYR A 1 85 ? 21.071 -2.580 5.863 1.00 84.25 85 TYR A C 1
ATOM 641 O O . TYR A 1 85 ? 21.979 -2.403 5.054 1.00 84.25 85 TYR A O 1
ATOM 649 N N . ALA A 1 86 ? 19.793 -2.594 5.475 1.00 87.62 86 ALA A N 1
ATOM 650 C CA . ALA A 1 86 ? 19.347 -2.491 4.088 1.00 87.62 86 ALA A CA 1
ATOM 651 C C . ALA A 1 86 ? 18.735 -1.112 3.783 1.00 87.62 86 ALA A C 1
ATOM 653 O O . ALA A 1 86 ? 17.585 -1.011 3.351 1.00 87.62 86 ALA A O 1
ATOM 654 N N . ALA A 1 87 ? 19.507 -0.042 4.009 1.00 87.56 87 ALA A N 1
ATOM 655 C CA . ALA A 1 87 ? 19.038 1.345 3.913 1.00 87.56 87 ALA A CA 1
ATOM 656 C C . ALA A 1 87 ? 18.302 1.654 2.596 1.00 87.56 87 ALA A C 1
ATOM 658 O O . ALA A 1 87 ? 17.209 2.209 2.625 1.00 87.56 87 ALA A O 1
ATOM 659 N N . GLU A 1 88 ? 18.847 1.226 1.454 1.00 90.69 88 GLU A N 1
ATOM 660 C CA . GLU A 1 88 ? 18.225 1.450 0.143 1.00 90.69 88 GLU A CA 1
ATOM 661 C C . GLU A 1 88 ? 16.882 0.715 -0.002 1.00 90.69 88 GLU A C 1
ATOM 663 O O . GLU A 1 88 ? 15.890 1.297 -0.434 1.00 90.69 88 GLU A O 1
ATOM 668 N N . LYS A 1 89 ? 16.818 -0.557 0.412 1.00 91.12 89 LYS A N 1
ATOM 669 C CA . LYS A 1 89 ? 15.578 -1.348 0.359 1.00 91.12 89 LYS A CA 1
ATOM 670 C C . LYS A 1 89 ? 14.495 -0.745 1.247 1.00 91.12 89 LYS A C 1
ATOM 672 O O . LYS A 1 89 ? 13.338 -0.672 0.835 1.00 91.12 89 LYS A O 1
ATOM 677 N N . ASN A 1 90 ? 14.877 -0.300 2.443 1.00 88.56 90 ASN A N 1
ATOM 678 C CA . ASN A 1 90 ? 13.974 0.384 3.359 1.00 88.56 90 ASN A CA 1
ATOM 679 C C . ASN A 1 90 ? 13.459 1.680 2.740 1.00 88.56 90 ASN A C 1
ATOM 681 O O . ASN A 1 90 ? 12.257 1.915 2.754 1.00 88.56 90 ASN A O 1
ATOM 685 N N . GLU A 1 91 ? 14.349 2.492 2.169 1.00 90.50 91 GLU A N 1
ATOM 686 C CA . GLU A 1 91 ? 14.003 3.760 1.527 1.00 90.50 91 GLU A CA 1
ATOM 687 C C . GLU A 1 91 ? 13.015 3.564 0.368 1.00 90.50 91 GLU A C 1
ATOM 689 O O . GLU A 1 91 ? 12.029 4.292 0.255 1.00 90.50 91 GLU A O 1
ATOM 694 N N . ASN A 1 92 ? 13.219 2.539 -0.461 1.00 93.50 92 ASN A N 1
ATOM 695 C CA . ASN A 1 92 ? 12.282 2.195 -1.532 1.00 93.50 92 ASN A CA 1
ATOM 696 C C . ASN A 1 92 ? 10.902 1.822 -0.973 1.00 93.50 92 ASN A C 1
ATOM 698 O O . ASN A 1 92 ? 9.878 2.330 -1.442 1.00 93.50 92 ASN A O 1
ATOM 702 N N . ALA A 1 93 ? 10.869 0.987 0.069 1.00 92.25 93 ALA A N 1
ATOM 703 C CA . ALA A 1 93 ? 9.621 0.586 0.704 1.00 92.25 93 ALA A CA 1
ATOM 704 C C . ALA A 1 93 ? 8.894 1.779 1.344 1.00 92.25 93 ALA A C 1
ATOM 706 O O . ALA A 1 93 ? 7.679 1.912 1.192 1.00 92.25 93 ALA A O 1
ATOM 707 N N . PHE A 1 94 ? 9.635 2.681 1.993 1.00 89.25 94 PHE A N 1
ATOM 708 C CA . PHE A 1 94 ? 9.099 3.919 2.551 1.00 89.25 94 PHE A CA 1
ATOM 709 C C . PHE A 1 94 ? 8.473 4.811 1.491 1.00 89.25 94 PHE A C 1
ATOM 711 O O . PHE A 1 94 ? 7.348 5.262 1.677 1.00 89.25 94 PHE A O 1
ATOM 718 N N . LYS A 1 95 ? 9.158 5.028 0.366 1.00 93.06 95 LYS A N 1
ATOM 719 C CA . LYS A 1 95 ? 8.622 5.841 -0.732 1.00 93.06 95 LYS A CA 1
ATOM 720 C C . LYS A 1 95 ? 7.328 5.257 -1.289 1.00 93.06 95 LYS A C 1
ATOM 722 O O . LYS A 1 95 ? 6.376 6.000 -1.503 1.00 93.06 95 LYS A O 1
ATOM 727 N N . CYS A 1 96 ? 7.259 3.938 -1.482 1.00 94.69 96 CYS A N 1
ATOM 728 C CA . CYS A 1 96 ? 6.024 3.275 -1.917 1.00 94.69 96 CYS A CA 1
ATOM 729 C C . CYS A 1 96 ? 4.880 3.503 -0.921 1.00 94.69 96 CYS A C 1
ATOM 731 O O . CYS A 1 96 ? 3.757 3.804 -1.320 1.00 94.69 96 CYS A O 1
ATOM 733 N N . LEU A 1 97 ? 5.175 3.395 0.375 1.00 92.31 97 LEU A N 1
ATOM 734 C CA . LEU A 1 97 ? 4.205 3.612 1.440 1.00 92.31 97 LEU A CA 1
ATOM 735 C C . LEU A 1 97 ? 3.726 5.069 1.511 1.00 92.31 97 LEU A C 1
ATOM 737 O O . LEU A 1 97 ? 2.529 5.310 1.648 1.00 92.31 97 LEU A O 1
ATOM 741 N N . GLU A 1 98 ? 4.628 6.042 1.383 1.00 90.12 98 GLU A N 1
ATOM 742 C CA . GLU A 1 98 ? 4.264 7.462 1.333 1.00 90.12 98 GLU A CA 1
ATOM 743 C C . GLU A 1 98 ? 3.391 7.778 0.118 1.00 90.12 98 GLU A C 1
ATOM 745 O O . GLU A 1 98 ? 2.371 8.448 0.267 1.00 90.12 98 GLU A O 1
ATOM 750 N N . LEU A 1 99 ? 3.738 7.259 -1.064 1.00 93.50 99 LEU A N 1
ATOM 751 C CA . LEU A 1 99 ? 2.923 7.407 -2.272 1.00 93.50 99 LEU A CA 1
ATOM 752 C C . LEU A 1 99 ? 1.515 6.836 -2.070 1.00 93.50 99 LEU A C 1
ATOM 754 O O . LEU A 1 99 ? 0.537 7.516 -2.375 1.00 93.50 99 LEU A O 1
ATOM 758 N N . TYR A 1 100 ? 1.413 5.630 -1.505 1.00 93.44 100 TYR A N 1
ATOM 759 C CA . TYR A 1 100 ? 0.133 4.993 -1.201 1.00 93.44 100 TYR A CA 1
ATOM 760 C C . TYR A 1 100 ? -0.714 5.848 -0.252 1.00 93.44 100 TYR A C 1
ATOM 762 O O . TYR A 1 100 ? -1.865 6.145 -0.543 1.00 93.44 100 TYR A O 1
ATOM 770 N N . ILE A 1 101 ? -0.146 6.298 0.870 1.00 89.19 101 ILE A N 1
ATOM 771 C CA . ILE A 1 101 ? -0.869 7.113 1.858 1.00 89.19 101 ILE A CA 1
ATOM 772 C C . ILE A 1 101 ? -1.315 8.451 1.252 1.00 89.19 101 ILE A C 1
ATOM 774 O O . ILE A 1 101 ? -2.446 8.885 1.474 1.00 89.19 101 ILE A O 1
ATOM 778 N N . ASN A 1 102 ? -0.455 9.091 0.458 1.00 88.75 102 ASN A N 1
ATOM 779 C CA . ASN A 1 102 ? -0.752 10.371 -0.186 1.00 88.75 102 ASN A CA 1
ATOM 780 C C . ASN A 1 102 ? -1.837 10.268 -1.265 1.00 88.75 102 ASN A C 1
ATOM 782 O O . ASN A 1 102 ? -2.484 11.271 -1.565 1.00 88.75 102 ASN A O 1
ATOM 786 N N . ALA A 1 103 ? -2.072 9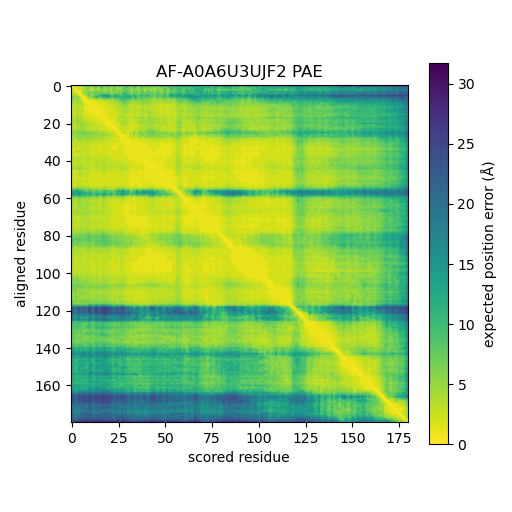.072 -1.805 1.00 90.06 103 ALA A N 1
ATOM 787 C CA . ALA A 1 103 ? -3.181 8.792 -2.709 1.00 90.06 103 ALA A CA 1
ATOM 788 C C . ALA A 1 103 ? -4.537 8.627 -1.992 1.00 90.06 103 ALA A C 1
ATOM 790 O O . ALA A 1 103 ? -5.538 8.377 -2.653 1.00 90.06 103 ALA A O 1
ATOM 791 N N . LYS A 1 104 ? -4.595 8.842 -0.667 1.00 87.31 104 LYS A N 1
ATOM 792 C CA . LYS A 1 104 ? -5.831 8.918 0.135 1.00 87.31 104 LYS A CA 1
ATOM 793 C C . LYS A 1 104 ? -6.713 7.662 0.018 1.00 87.31 104 LYS A C 1
ATOM 795 O O . LYS A 1 104 ? -7.863 7.767 -0.410 1.00 87.31 104 LYS A O 1
ATOM 800 N N . PRO A 1 105 ? -6.200 6.483 0.420 1.00 88.31 105 PRO A N 1
ATOM 801 C CA . PRO A 1 105 ? -7.015 5.274 0.498 1.00 88.31 105 PRO A CA 1
ATOM 802 C C . PRO A 1 105 ? -8.228 5.496 1.407 1.00 88.31 105 PRO A C 1
ATOM 804 O O . PRO A 1 105 ? -8.189 6.320 2.328 1.00 88.31 105 PRO A O 1
ATOM 807 N N . HIS A 1 106 ? -9.300 4.745 1.166 1.00 86.06 106 HIS A N 1
ATOM 808 C CA . HIS A 1 106 ? -10.500 4.836 1.985 1.00 86.06 106 HIS A CA 1
ATOM 809 C C . HIS A 1 106 ? -10.214 4.404 3.438 1.00 86.06 106 HIS A C 1
ATOM 811 O O . HIS A 1 106 ? -9.467 3.448 3.660 1.00 86.06 106 HIS A O 1
ATOM 817 N N . PRO A 1 107 ? -10.814 5.079 4.439 1.00 79.00 107 PRO A N 1
ATOM 818 C CA . PRO A 1 107 ? 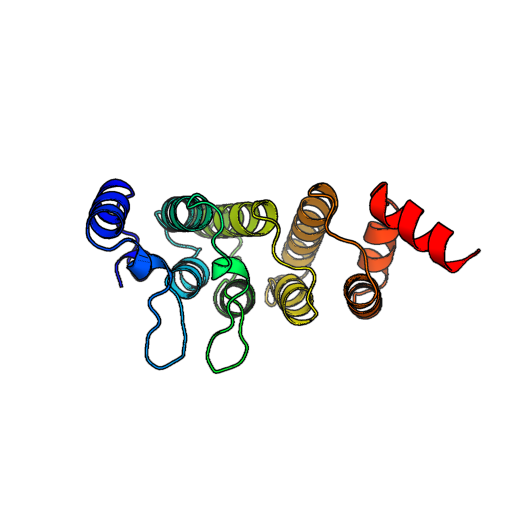-10.630 4.794 5.865 1.00 79.00 107 PRO A CA 1
ATOM 819 C C . PRO A 1 107 ? -11.372 3.516 6.311 1.00 79.00 107 PRO A C 1
ATOM 821 O O . PRO A 1 107 ? -12.166 3.564 7.251 1.00 79.00 107 PRO A O 1
ATOM 824 N N . THR A 1 108 ? -11.140 2.379 5.653 1.00 80.88 108 THR A N 1
ATOM 825 C CA . THR A 1 108 ? -11.785 1.103 6.004 1.00 80.88 108 THR A CA 1
ATOM 826 C C . THR A 1 108 ? -11.034 0.379 7.123 1.00 80.88 108 THR A C 1
ATOM 828 O O . THR A 1 108 ? -9.859 0.656 7.390 1.00 80.88 108 THR A O 1
ATOM 831 N N . ALA A 1 109 ? -11.694 -0.576 7.786 1.00 77.88 109 ALA A N 1
ATOM 832 C CA . ALA A 1 109 ? -11.067 -1.388 8.830 1.00 77.88 109 ALA A CA 1
ATOM 833 C C . ALA A 1 109 ? -9.813 -2.117 8.313 1.00 77.88 109 ALA A C 1
ATOM 835 O O . ALA A 1 109 ? -8.776 -2.105 8.975 1.00 77.88 109 ALA A O 1
ATOM 836 N N . GLU A 1 110 ? -9.882 -2.658 7.097 1.00 84.81 110 GLU A N 1
ATOM 837 C CA . GLU A 1 110 ? -8.800 -3.385 6.431 1.00 84.81 110 GLU A CA 1
ATOM 838 C C . GLU A 1 110 ? -7.589 -2.477 6.192 1.00 84.81 110 GLU A C 1
ATOM 840 O O . GLU A 1 110 ? -6.451 -2.885 6.428 1.00 84.81 110 GLU A O 1
ATOM 845 N N . PHE A 1 111 ? -7.815 -1.220 5.785 1.00 86.56 111 PHE A N 1
ATOM 846 C CA . PHE A 1 111 ? -6.741 -0.240 5.624 1.00 86.56 111 PHE A CA 1
ATOM 847 C C . PHE A 1 111 ? -6.013 0.022 6.949 1.00 86.56 111 PHE A C 1
ATOM 849 O O . PHE A 1 111 ? -4.780 0.016 6.989 1.00 86.56 111 PHE A O 1
ATOM 856 N N . TYR A 1 112 ? -6.745 0.220 8.046 1.00 77.94 112 TYR A N 1
ATOM 857 C CA . TYR A 1 112 ? -6.127 0.479 9.349 1.00 77.94 112 TYR A CA 1
ATOM 858 C C . TYR A 1 112 ? -5.410 -0.740 9.924 1.00 77.94 112 TYR A C 1
ATOM 860 O O . TYR A 1 112 ? -4.332 -0.597 10.508 1.00 77.94 112 TYR A O 1
ATOM 868 N N . GLU A 1 113 ? -5.970 -1.935 9.747 1.00 81.00 113 GLU A N 1
ATOM 869 C CA . GLU A 1 113 ? -5.323 -3.187 10.138 1.00 81.00 113 GLU A CA 1
ATOM 870 C C . GLU A 1 113 ? -4.018 -3.387 9.364 1.00 81.00 113 GLU A C 1
ATOM 872 O O . GLU A 1 113 ? -2.978 -3.671 9.967 1.00 81.00 113 GLU A O 1
ATOM 877 N N . ALA A 1 114 ? -4.034 -3.127 8.054 1.00 86.12 114 ALA A N 1
ATOM 878 C CA . ALA A 1 114 ? -2.841 -3.142 7.221 1.00 86.12 114 ALA A CA 1
ATOM 879 C C . ALA A 1 114 ? -1.804 -2.117 7.693 1.00 86.12 114 ALA A C 1
ATOM 881 O O . ALA A 1 114 ? -0.653 -2.483 7.922 1.00 86.12 114 ALA A O 1
ATOM 882 N N . LEU A 1 115 ? -2.209 -0.860 7.911 1.00 81.31 115 LEU A N 1
ATOM 883 C CA . LEU A 1 115 ? -1.346 0.219 8.405 1.00 81.31 115 LEU A CA 1
ATOM 884 C C . LEU A 1 115 ? -0.679 -0.152 9.737 1.00 81.31 115 LEU A C 1
ATOM 886 O O . LEU A 1 115 ? 0.508 0.110 9.951 1.00 81.31 115 LEU A O 1
ATOM 890 N N . PHE A 1 116 ? -1.425 -0.802 10.628 1.00 76.12 116 PHE A N 1
ATOM 891 C CA . PHE A 1 116 ? -0.906 -1.276 11.903 1.00 76.12 116 PHE A CA 1
ATOM 892 C C . PHE A 1 116 ? 0.060 -2.460 11.740 1.00 76.12 116 PHE A C 1
ATOM 894 O O . PHE A 1 116 ? 1.064 -2.560 12.458 1.00 76.12 116 PHE A O 1
ATOM 901 N N . ALA A 1 117 ? -0.191 -3.339 10.773 1.00 79.81 117 ALA A N 1
ATOM 902 C CA . ALA A 1 117 ? 0.606 -4.531 10.520 1.00 79.81 117 ALA A CA 1
ATOM 903 C C . ALA A 1 117 ? 1.999 -4.256 9.918 1.00 79.81 117 ALA A C 1
ATOM 905 O O . ALA A 1 117 ? 2.835 -5.152 9.984 1.00 79.81 117 ALA A O 1
ATOM 906 N N . ILE A 1 118 ? 2.295 -3.042 9.419 1.00 77.81 118 ILE A N 1
ATOM 907 C CA . ILE A 1 118 ? 3.522 -2.663 8.660 1.00 77.81 118 ILE A CA 1
ATOM 908 C C . ILE A 1 118 ? 4.863 -2.982 9.355 1.00 77.81 118 ILE A C 1
ATOM 910 O O . ILE A 1 118 ? 5.937 -2.808 8.784 1.00 77.81 118 ILE A O 1
ATOM 914 N N . THR A 1 119 ? 4.867 -3.465 10.596 1.00 63.50 119 THR A N 1
ATOM 915 C CA . THR A 1 119 ? 6.105 -3.634 11.352 1.00 63.50 119 THR A CA 1
ATOM 916 C C . THR A 1 119 ? 6.014 -4.777 12.374 1.00 63.50 119 THR A C 1
ATOM 918 O O . THR A 1 119 ? 5.391 -4.642 13.428 1.00 63.50 119 THR A O 1
ATOM 921 N N . SER A 1 120 ? 6.674 -5.895 12.094 1.00 53.69 120 SER A N 1
ATOM 922 C CA . SER A 1 120 ? 6.635 -7.103 12.937 1.00 53.69 120 SER A CA 1
ATOM 923 C C . SER A 1 120 ? 7.985 -7.479 13.575 1.00 53.69 120 SER A C 1
ATOM 925 O O . SER A 1 120 ? 7.994 -8.251 14.526 1.00 53.69 120 SER A O 1
ATOM 927 N N . HIS A 1 121 ? 9.114 -6.897 13.140 1.00 51.62 121 HIS A N 1
ATOM 928 C CA . HIS A 1 121 ? 10.444 -7.462 13.446 1.00 51.62 121 HIS A CA 1
ATOM 929 C C . HIS A 1 121 ? 11.388 -6.573 14.294 1.00 51.62 121 HIS A C 1
ATOM 931 O O . HIS A 1 121 ? 12.235 -7.104 15.005 1.00 51.62 121 HIS A O 1
ATOM 937 N N . ASN A 1 122 ? 11.235 -5.238 14.314 1.00 53.53 122 ASN A N 1
ATOM 938 C CA . ASN A 1 122 ? 12.051 -4.332 15.148 1.00 53.53 122 ASN A CA 1
ATOM 939 C C . ASN A 1 122 ? 11.161 -3.318 15.873 1.00 53.53 122 ASN A C 1
ATOM 941 O O . ASN A 1 122 ? 10.672 -2.384 15.248 1.00 53.53 122 ASN A O 1
ATOM 945 N N . LYS A 1 123 ? 10.961 -3.476 17.189 1.00 61.47 123 LYS A N 1
ATOM 946 C CA . LYS A 1 123 ? 9.969 -2.706 17.970 1.00 61.47 123 LYS A CA 1
ATOM 947 C C . LYS A 1 123 ? 10.173 -1.182 17.952 1.00 61.47 123 LYS A C 1
ATOM 949 O O . LYS A 1 123 ? 9.184 -0.458 18.002 1.00 61.47 123 LYS A O 1
ATOM 954 N N . LYS A 1 124 ? 11.415 -0.682 17.877 1.00 60.50 124 LYS A N 1
ATOM 955 C CA . LYS A 1 124 ? 11.694 0.767 17.909 1.00 60.50 124 LYS A CA 1
ATOM 956 C C . LYS A 1 124 ? 11.518 1.404 16.534 1.00 60.50 124 LYS A C 1
ATOM 958 O O . LYS A 1 124 ? 10.778 2.372 16.407 1.00 60.50 124 LYS A O 1
ATOM 963 N N . LEU A 1 125 ? 12.141 0.818 15.510 1.00 63.38 125 LEU A N 1
ATOM 964 C CA . LEU A 1 125 ? 11.950 1.245 14.121 1.00 63.38 125 LEU A CA 1
ATOM 965 C C . LEU A 1 125 ? 10.467 1.125 13.732 1.00 63.38 125 LEU A C 1
ATOM 967 O O . LEU A 1 125 ? 9.903 2.020 13.124 1.00 63.38 125 LEU A O 1
ATOM 971 N N . SER A 1 126 ? 9.803 0.074 14.211 1.00 66.50 126 SER A N 1
ATOM 972 C CA . SER A 1 126 ? 8.366 -0.150 14.070 1.00 66.50 126 SER A CA 1
ATOM 973 C C . SER A 1 126 ? 7.504 1.024 14.537 1.00 66.50 126 SER A C 1
ATOM 975 O O . SER A 1 126 ? 6.552 1.407 13.857 1.00 66.50 126 SER A O 1
ATOM 977 N N . HIS A 1 127 ? 7.822 1.581 15.706 1.00 72.06 127 HIS A N 1
ATOM 978 C CA . HIS A 1 127 ? 7.016 2.624 16.330 1.00 72.06 127 HIS A CA 1
ATOM 979 C C . HIS A 1 127 ? 7.098 3.938 15.554 1.00 72.06 127 HIS A C 1
ATOM 981 O O . HIS A 1 127 ? 6.060 4.493 15.198 1.00 72.06 127 HIS A O 1
ATOM 987 N N . GLU A 1 128 ? 8.311 4.364 15.191 1.00 76.25 128 GLU A N 1
ATOM 988 C CA . GLU A 1 128 ? 8.529 5.594 14.418 1.00 76.25 128 GLU A CA 1
ATOM 989 C C . GLU A 1 128 ? 7.893 5.525 13.028 1.00 76.25 128 GLU A C 1
ATOM 991 O O . GLU A 1 128 ? 7.269 6.487 12.582 1.00 76.25 128 GLU A O 1
ATOM 996 N N . ILE A 1 129 ? 7.978 4.369 12.362 1.00 75.75 129 ILE A N 1
ATOM 997 C CA . ILE A 1 129 ? 7.350 4.157 11.053 1.00 75.75 129 ILE A CA 1
ATOM 998 C C . ILE A 1 129 ? 5.835 4.262 11.165 1.00 75.75 129 ILE A C 1
ATOM 1000 O O . ILE A 1 129 ? 5.230 5.081 10.479 1.00 75.75 129 ILE A O 1
ATOM 1004 N N . ARG A 1 130 ? 5.218 3.487 12.067 1.00 75.44 130 ARG A N 1
ATOM 1005 C CA . ARG A 1 130 ? 3.764 3.524 12.289 1.00 75.44 130 ARG A CA 1
ATOM 1006 C C . ARG A 1 130 ? 3.290 4.934 12.621 1.00 75.44 130 ARG A C 1
ATOM 1008 O O . ARG A 1 130 ? 2.295 5.394 12.068 1.00 75.44 130 ARG A O 1
ATOM 1015 N N . LYS A 1 131 ? 4.024 5.631 13.492 1.00 77.31 131 LYS A N 1
ATOM 1016 C CA . LYS A 1 131 ? 3.728 7.003 13.900 1.00 77.31 131 LYS A CA 1
ATOM 1017 C C . LYS A 1 131 ? 3.804 7.974 12.724 1.00 77.31 131 LYS A C 1
ATOM 1019 O O . LYS A 1 131 ? 2.880 8.762 12.535 1.00 77.31 131 LYS A O 1
ATOM 1024 N N . ARG A 1 132 ? 4.875 7.914 11.925 1.00 80.94 132 ARG A N 1
ATOM 1025 C CA . ARG A 1 132 ? 5.047 8.751 10.731 1.00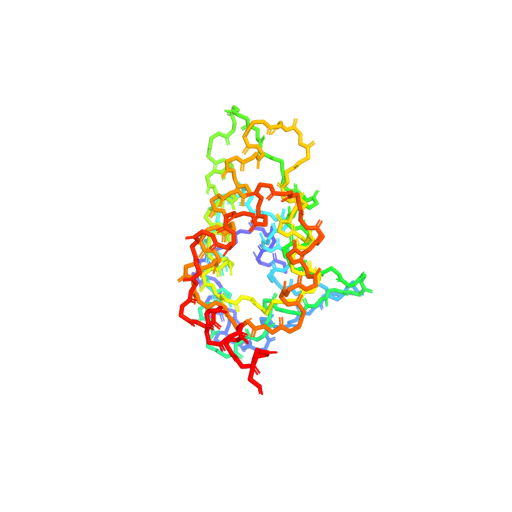 80.94 132 ARG A CA 1
ATOM 1026 C C . ARG A 1 132 ? 3.937 8.489 9.722 1.00 80.94 132 ARG A C 1
ATOM 1028 O O . ARG A 1 132 ? 3.285 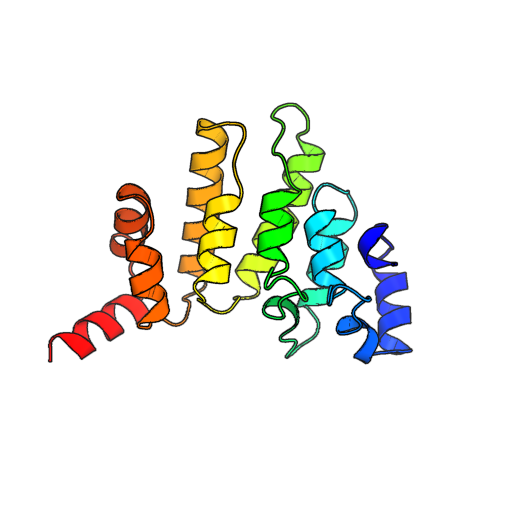9.437 9.313 1.00 80.94 132 ARG A O 1
ATOM 1035 N N . CYS A 1 133 ? 3.668 7.232 9.380 1.00 77.44 133 CYS A N 1
ATOM 1036 C CA . CYS A 1 133 ? 2.628 6.868 8.419 1.00 77.44 133 CYS A CA 1
ATOM 1037 C C . CYS A 1 133 ? 1.241 7.324 8.869 1.00 77.44 133 CYS A C 1
ATOM 1039 O O . CYS A 1 133 ? 0.502 7.911 8.083 1.00 77.44 133 CYS A O 1
ATOM 1041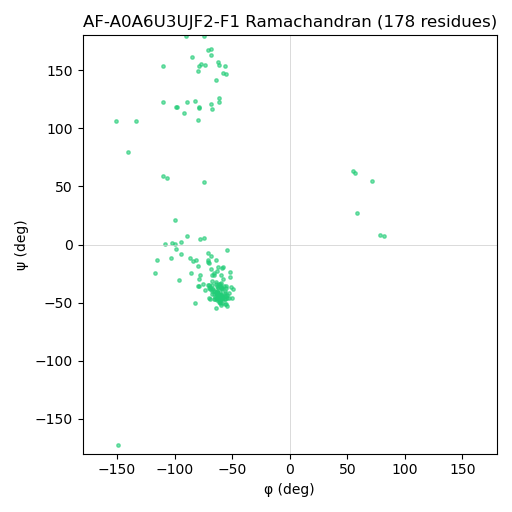 N N . PHE A 1 134 ? 0.912 7.118 10.145 1.00 76.88 134 PHE A N 1
ATOM 1042 C CA . PHE A 1 134 ? -0.354 7.570 10.703 1.00 76.88 134 PHE A CA 1
ATOM 1043 C C . PHE A 1 134 ? -0.484 9.099 10.653 1.00 76.88 134 PHE A C 1
ATOM 1045 O O . PHE A 1 134 ? -1.503 9.612 10.203 1.00 76.88 134 PHE A O 1
ATOM 1052 N N . ARG A 1 135 ? 0.570 9.841 11.013 1.00 79.12 135 ARG A N 1
ATOM 1053 C CA . ARG A 1 135 ? 0.596 11.310 10.903 1.00 79.12 135 ARG A CA 1
ATOM 1054 C C . ARG A 1 135 ? 0.481 11.797 9.461 1.00 79.12 135 ARG A C 1
ATOM 1056 O O . ARG A 1 135 ? -0.294 12.712 9.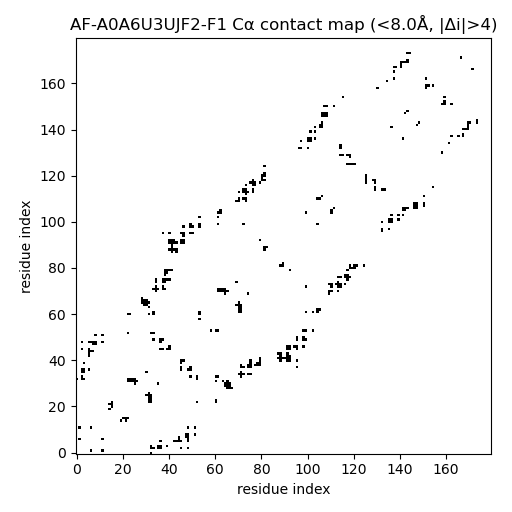207 1.00 79.12 135 ARG A O 1
ATOM 1063 N N . THR A 1 136 ? 1.208 11.185 8.527 1.00 80.00 136 THR A N 1
ATOM 1064 C CA . THR A 1 136 ? 1.103 11.500 7.095 1.00 80.00 136 THR A CA 1
ATOM 1065 C C . THR A 1 136 ? -0.324 11.280 6.611 1.00 80.00 136 THR A C 1
ATOM 1067 O O . THR A 1 136 ? -0.885 12.156 5.962 1.00 80.00 136 THR A O 1
ATOM 1070 N N . TYR A 1 137 ? -0.948 10.164 6.996 1.00 80.62 137 TYR A N 1
ATOM 1071 C CA . TYR A 1 137 ? -2.334 9.878 6.648 1.00 80.62 137 TYR A CA 1
ATOM 1072 C C . TYR A 1 137 ? -3.298 10.922 7.221 1.00 80.62 137 TYR A C 1
ATOM 1074 O O . TYR A 1 137 ? -4.083 11.490 6.470 1.00 80.62 137 TYR A O 1
ATOM 1082 N N . LEU A 1 138 ? -3.203 11.258 8.511 1.00 76.88 138 LEU A N 1
ATOM 1083 C CA . LEU A 1 138 ? -4.035 12.305 9.120 1.00 76.88 138 LEU A CA 1
ATOM 1084 C C . LEU A 1 138 ? -3.844 13.674 8.449 1.00 76.88 138 LEU A C 1
ATOM 1086 O O . LEU A 1 138 ? -4.818 14.401 8.245 1.00 76.88 138 LEU A O 1
ATOM 1090 N N . ALA A 1 139 ? -2.617 14.007 8.038 1.00 79.19 139 ALA A N 1
ATOM 1091 C CA . ALA A 1 139 ? -2.317 15.242 7.317 1.00 79.19 139 ALA A CA 1
ATOM 1092 C C . ALA A 1 139 ? -3.012 15.324 5.945 1.00 79.19 139 ALA A C 1
ATOM 1094 O O . ALA A 1 139 ? -3.267 16.427 5.459 1.00 79.19 139 ALA A O 1
ATOM 1095 N N . THR A 1 140 ? -3.396 14.190 5.345 1.00 75.94 140 THR A N 1
ATOM 1096 C CA . THR A 1 140 ? -4.197 14.180 4.107 1.00 75.94 140 THR A CA 1
ATOM 1097 C C . THR A 1 140 ? -5.651 14.628 4.307 1.00 75.94 140 THR A C 1
ATOM 1099 O O . THR A 1 140 ? -6.355 14.830 3.312 1.00 75.94 140 THR A O 1
ATOM 1102 N N . LYS A 1 141 ? -6.080 14.832 5.566 1.00 76.69 141 LYS A N 1
ATOM 1103 C CA . LYS A 1 141 ? -7.458 15.136 5.987 1.00 76.69 141 LYS A CA 1
ATOM 1104 C C . LYS A 1 141 ? -8.449 14.077 5.481 1.00 76.69 141 LYS A C 1
ATOM 1106 O O . LYS A 1 141 ? -9.325 14.405 4.678 1.00 76.69 141 LYS A O 1
ATOM 1111 N N . PRO A 1 142 ? -8.313 12.814 5.925 1.00 71.38 142 PRO A N 1
ATOM 1112 C CA . PRO A 1 142 ? -9.207 11.745 5.504 1.00 71.38 142 PRO A CA 1
ATOM 1113 C C . PRO A 1 142 ? -10.645 12.035 5.946 1.00 71.38 142 PRO A C 1
ATOM 1115 O O . PRO A 1 142 ? -10.885 12.785 6.899 1.00 71.38 142 PRO A O 1
ATOM 1118 N N . LEU A 1 143 ? -11.604 11.424 5.250 1.00 70.19 143 LEU A N 1
ATOM 1119 C CA . LEU A 1 143 ? -13.008 11.464 5.648 1.00 70.19 143 LEU A CA 1
ATOM 1120 C C . LEU A 1 143 ? -13.153 10.817 7.029 1.00 70.19 143 LEU A C 1
ATOM 1122 O O . LEU A 1 143 ? -12.767 9.668 7.240 1.00 70.19 143 LEU A O 1
ATOM 1126 N N . VAL A 1 144 ? -13.690 11.578 7.978 1.00 73.06 144 VAL A N 1
ATOM 1127 C CA . VAL A 1 144 ? -13.867 11.132 9.359 1.00 73.06 144 VAL A CA 1
ATOM 1128 C C . VAL A 1 144 ? -15.314 10.675 9.529 1.00 73.06 144 VAL A C 1
ATOM 1130 O O . VAL A 1 144 ? -16.246 11.457 9.355 1.00 73.06 144 VAL A O 1
ATOM 1133 N N . GLY A 1 145 ? -15.504 9.395 9.851 1.00 74.88 145 GLY A N 1
ATOM 1134 C CA . GLY A 1 145 ? -16.816 8.766 10.020 1.00 74.88 145 GLY A CA 1
ATOM 1135 C C . GLY A 1 145 ? -16.785 7.632 11.044 1.00 74.88 145 GLY A C 1
ATOM 1136 O O . GLY A 1 145 ? -15.781 7.422 11.721 1.00 74.88 145 GLY A O 1
ATOM 1137 N N . LYS A 1 146 ? -17.882 6.876 11.170 1.00 75.31 146 LYS A N 1
ATOM 1138 C CA . LYS A 1 146 ? -17.993 5.783 12.156 1.00 75.31 146 LYS A CA 1
ATOM 1139 C C . LYS A 1 146 ? -16.844 4.769 12.040 1.00 75.31 146 LYS A C 1
ATOM 1141 O O . LYS A 1 146 ? -16.236 4.434 13.051 1.00 75.31 146 LYS A O 1
ATOM 1146 N N . GLU A 1 147 ? -16.521 4.347 10.820 1.00 72.31 147 GLU A N 1
ATOM 1147 C CA . GLU A 1 147 ? -15.456 3.372 10.539 1.00 72.31 147 GLU A CA 1
ATOM 1148 C C . GLU A 1 147 ? -14.077 3.875 10.973 1.00 72.31 147 GLU A C 1
ATOM 1150 O O . GLU A 1 147 ? -13.340 3.143 11.631 1.00 72.31 147 GLU A O 1
ATOM 1155 N N . PHE A 1 148 ? -13.781 5.157 10.720 1.00 76.00 148 PHE A N 1
ATOM 1156 C CA . PHE A 1 148 ? -12.574 5.818 11.218 1.00 76.00 148 PHE A CA 1
ATOM 1157 C C . PHE A 1 148 ? -12.471 5.675 12.743 1.00 76.00 148 PHE A C 1
ATOM 1159 O O . PHE A 1 148 ? -11.466 5.190 13.251 1.00 76.00 148 PHE A O 1
ATOM 1166 N N . PHE A 1 149 ? -13.515 6.040 13.496 1.00 75.25 149 PHE A N 1
ATOM 1167 C CA . PHE A 1 149 ? -13.474 5.970 14.963 1.00 75.25 149 PHE A CA 1
ATOM 1168 C C . PHE A 1 149 ? -13.414 4.544 15.501 1.00 75.25 149 PHE A C 1
ATOM 1170 O O . PHE A 1 149 ? -12.695 4.293 16.470 1.00 75.25 149 PHE A O 1
ATOM 1177 N N . ASP A 1 150 ? -14.158 3.618 14.904 1.00 76.00 150 ASP A N 1
ATOM 1178 C CA . ASP A 1 150 ? -14.133 2.213 15.306 1.00 76.00 150 ASP A CA 1
ATOM 1179 C C . ASP A 1 150 ? -12.743 1.607 15.079 1.00 76.00 150 ASP A C 1
ATOM 1181 O O . ASP A 1 150 ? -12.261 0.851 15.924 1.00 76.00 150 ASP A O 1
ATOM 1185 N N . ALA A 1 151 ? -12.049 2.014 14.015 1.00 71.06 151 ALA A N 1
ATOM 1186 C CA . ALA A 1 151 ? -10.663 1.642 13.783 1.00 71.06 151 ALA A CA 1
ATOM 1187 C C . ALA A 1 151 ? -9.696 2.310 14.772 1.00 71.06 151 ALA A C 1
ATOM 1189 O O . ALA A 1 151 ? -8.878 1.611 15.369 1.00 71.06 151 ALA A O 1
ATOM 1190 N N . ILE A 1 152 ? -9.817 3.624 15.027 1.00 74.88 152 ILE A N 1
ATOM 1191 C CA . ILE A 1 152 ? -8.987 4.325 16.025 1.00 74.88 152 ILE A CA 1
ATOM 1192 C C . ILE A 1 152 ? -9.087 3.642 17.393 1.00 74.88 152 ILE A C 1
ATOM 1194 O O . ILE A 1 152 ? -8.063 3.408 18.027 1.00 74.88 152 ILE A O 1
ATOM 1198 N N . LYS A 1 153 ? -10.287 3.248 17.835 1.00 77.56 153 LYS A N 1
ATOM 1199 C CA . LYS A 1 153 ? -10.487 2.552 19.122 1.00 77.56 153 LYS A CA 1
ATOM 1200 C C . LYS A 1 153 ? -9.739 1.221 19.229 1.00 77.56 153 LYS A C 1
ATOM 1202 O O . LYS A 1 153 ? -9.427 0.799 20.340 1.00 77.56 153 LYS A O 1
ATOM 1207 N N . ARG A 1 154 ? -9.454 0.557 18.105 1.00 73.50 154 ARG A N 1
ATOM 1208 C CA . ARG A 1 154 ? -8.669 -0.689 18.064 1.00 73.50 154 ARG A CA 1
ATOM 1209 C C . ARG A 1 154 ? -7.159 -0.438 18.117 1.00 73.50 154 ARG A C 1
ATOM 1211 O O . ARG A 1 154 ? -6.400 -1.377 18.344 1.00 73.50 154 ARG A O 1
ATOM 1218 N N . LEU A 1 155 ? -6.707 0.804 17.922 1.00 72.06 155 LEU A N 1
ATOM 1219 C CA . LEU A 1 155 ? -5.288 1.157 17.964 1.00 72.06 155 LEU A CA 1
ATOM 1220 C C . LEU A 1 155 ? -4.768 1.234 19.409 1.00 72.06 155 LEU A C 1
ATOM 1222 O O . LEU A 1 155 ? -5.533 1.526 20.326 1.00 72.06 155 LEU A O 1
ATOM 1226 N N . PRO A 1 156 ? -3.457 1.048 19.644 1.00 72.50 156 PRO A N 1
ATOM 1227 C CA . PRO A 1 156 ? -2.853 1.315 20.945 1.00 72.50 156 PRO A CA 1
ATOM 1228 C C . PRO A 1 156 ? -3.112 2.747 21.424 1.00 72.50 156 PRO A C 1
ATOM 1230 O O . PRO A 1 156 ? -3.095 3.685 20.626 1.00 72.50 156 PRO A O 1
ATOM 1233 N N . THR A 1 157 ? -3.245 2.930 22.740 1.00 78.19 157 THR A N 1
ATOM 1234 C CA . THR A 1 157 ? -3.600 4.211 23.376 1.00 78.19 157 THR A CA 1
ATOM 1235 C C . THR A 1 157 ? -2.761 5.395 22.889 1.00 78.19 157 THR A C 1
ATOM 1237 O O . THR A 1 157 ? -3.291 6.478 22.674 1.00 78.19 157 THR A O 1
ATOM 1240 N N . TRP A 1 158 ? -1.461 5.210 22.648 1.00 74.94 158 TRP A N 1
ATOM 1241 C CA . TRP A 1 158 ? -0.590 6.293 22.176 1.00 74.94 158 TRP A CA 1
ATOM 1242 C C . TRP A 1 158 ? -0.918 6.771 20.745 1.00 74.94 158 TRP A C 1
ATOM 1244 O O . TRP A 1 158 ? -0.739 7.951 20.459 1.00 74.94 158 TRP A O 1
ATOM 1254 N N . LEU A 1 159 ? -1.415 5.896 19.857 1.00 71.44 159 LEU A N 1
ATOM 1255 C CA . LEU A 1 159 ? -1.883 6.279 18.514 1.00 71.44 159 LEU A CA 1
ATOM 1256 C C . LEU A 1 159 ? -3.271 6.906 18.562 1.00 71.44 159 LEU A C 1
ATOM 1258 O O . LEU A 1 159 ? -3.528 7.848 17.817 1.00 71.44 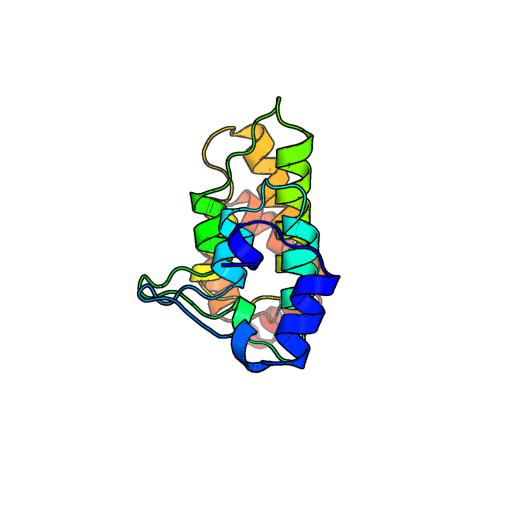159 LEU A O 1
ATOM 1262 N N . GLN A 1 160 ? -4.134 6.426 19.462 1.00 77.44 160 GLN A N 1
ATOM 1263 C CA . GLN A 1 160 ? -5.401 7.099 19.743 1.00 77.44 160 GLN A CA 1
ATOM 1264 C C . GLN A 1 160 ? -5.129 8.550 20.142 1.00 77.44 160 GLN A C 1
ATOM 1266 O O . GLN A 1 160 ? -5.657 9.466 19.523 1.00 77.44 160 GLN A O 1
ATOM 1271 N N . ILE A 1 161 ? -4.224 8.760 21.103 1.00 73.81 161 ILE A N 1
ATOM 1272 C CA . ILE A 1 161 ? -3.812 10.091 21.557 1.00 73.81 161 ILE A CA 1
ATOM 1273 C C . ILE A 1 161 ? -3.283 10.940 20.391 1.00 73.81 161 ILE A C 1
ATOM 1275 O O . ILE A 1 161 ? -3.715 12.077 20.244 1.00 73.81 161 ILE A O 1
ATOM 1279 N N . GLU A 1 162 ? -2.407 10.414 19.528 1.00 73.94 162 GLU A N 1
ATOM 1280 C CA . GLU A 1 162 ? -1.924 11.161 18.351 1.00 73.94 162 GLU A CA 1
ATOM 1281 C C . GLU A 1 162 ? -3.058 11.568 17.394 1.00 73.94 162 GLU A C 1
ATOM 1283 O O . GLU A 1 162 ? -3.033 12.681 16.871 1.00 73.94 162 GLU A O 1
ATOM 1288 N N . ALA A 1 163 ? -4.079 10.722 17.216 1.00 71.50 163 ALA A N 1
ATOM 1289 C CA . ALA A 1 163 ? -5.262 11.055 16.420 1.00 71.50 163 ALA A CA 1
ATOM 1290 C C . ALA A 1 163 ? -6.045 12.239 17.010 1.00 71.50 163 ALA A C 1
ATOM 1292 O O . ALA A 1 163 ? -6.538 13.082 16.268 1.00 71.50 163 ALA A O 1
ATOM 1293 N N . PHE A 1 164 ? -6.133 12.318 18.341 1.00 69.50 164 PHE A N 1
ATOM 1294 C CA . PHE A 1 164 ? -6.863 13.374 19.049 1.00 69.50 164 PHE A CA 1
ATOM 1295 C C . PHE A 1 164 ? -6.045 14.655 19.289 1.00 69.50 164 PHE A C 1
ATOM 1297 O O . PHE A 1 164 ? -6.641 15.716 19.435 1.00 69.50 164 PHE A O 1
ATOM 1304 N N . ILE A 1 165 ? -4.706 14.587 19.332 1.00 68.56 165 ILE A N 1
ATOM 1305 C CA . ILE A 1 165 ? -3.819 15.759 19.505 1.00 68.56 165 ILE A CA 1
ATOM 1306 C C . ILE A 1 165 ? -3.643 16.536 18.197 1.00 68.56 165 ILE A C 1
ATOM 1308 O O . ILE A 1 165 ? -3.461 17.753 18.224 1.00 68.56 165 ILE A O 1
ATOM 1312 N N . SER A 1 166 ? -3.718 15.860 17.050 1.00 62.47 166 SER A N 1
ATOM 1313 C CA . SER A 1 166 ? -3.683 16.499 15.734 1.00 62.47 166 SER A CA 1
ATOM 1314 C C . SER A 1 166 ? -5.055 16.413 15.053 1.00 62.47 166 SER A C 1
ATOM 1316 O O . SER A 1 166 ? -5.160 15.811 13.982 1.00 62.47 166 SER A O 1
ATOM 1318 N N . PRO A 1 167 ? -6.134 16.959 15.654 1.00 60.78 167 PRO A N 1
ATOM 1319 C CA . PRO A 1 167 ? -7.446 16.826 15.060 1.00 60.78 167 PRO A CA 1
ATOM 1320 C C . PRO A 1 167 ? -7.466 17.645 13.770 1.00 60.78 167 PRO A C 1
ATOM 1322 O O . PRO A 1 167 ? -7.236 18.858 13.761 1.00 60.78 167 PRO A O 1
ATOM 1325 N N . SER A 1 168 ? -7.736 16.977 12.652 1.00 62.97 168 SER A N 1
ATOM 1326 C CA . SER A 1 168 ? -8.105 17.678 11.430 1.00 62.97 168 SER A CA 1
ATOM 1327 C C . SER A 1 168 ? -9.396 18.466 11.682 1.00 62.97 168 SER A C 1
ATOM 1329 O O . SER A 1 168 ? -10.215 18.089 12.523 1.00 62.97 168 SER A O 1
ATOM 1331 N N . SER A 1 169 ? -9.626 19.542 10.925 1.00 58.53 169 SER A N 1
ATOM 1332 C CA . SER A 1 169 ? -10.894 20.291 10.981 1.00 58.53 169 SER A CA 1
ATOM 1333 C C . SER A 1 169 ? -12.112 19.364 10.830 1.00 58.53 169 SER A C 1
ATOM 1335 O O . SER A 1 169 ? -13.083 19.505 11.565 1.00 58.53 169 SER A O 1
ATOM 1337 N N . SER A 1 170 ? -11.994 18.327 9.990 1.00 60.28 170 SER A N 1
ATOM 1338 C CA . SER A 1 170 ? -13.008 17.282 9.804 1.00 60.28 170 SER A CA 1
ATOM 1339 C C . SER A 1 170 ? -13.277 16.431 11.053 1.00 60.28 170 SER A C 1
ATOM 1341 O O . SER A 1 170 ? -14.407 15.998 11.273 1.00 60.28 170 SER A O 1
ATOM 1343 N N . MET A 1 171 ? -12.272 16.197 11.901 1.00 66.00 171 MET A N 1
ATOM 1344 C CA . MET A 1 171 ? -12.435 15.439 13.143 1.00 66.00 171 MET A CA 1
ATOM 1345 C C . MET A 1 171 ? -13.181 16.256 14.204 1.00 66.00 171 MET A C 1
ATOM 1347 O O . MET A 1 171 ? -14.055 15.719 14.883 1.00 66.00 171 MET A O 1
ATOM 1351 N N . MET A 1 172 ? -12.895 17.559 14.294 1.00 66.50 172 MET A N 1
ATOM 1352 C CA . MET A 1 172 ? -13.615 18.477 15.186 1.00 66.50 172 MET A CA 1
ATOM 1353 C C . MET A 1 172 ? -15.070 18.677 14.741 1.00 66.50 172 MET A C 1
ATOM 1355 O O . MET A 1 172 ? -15.974 18.629 15.572 1.00 66.50 172 MET A O 1
ATOM 1359 N N . GLU A 1 173 ? -15.313 18.841 13.438 1.00 65.25 173 GLU A N 1
ATOM 1360 C CA . GLU A 1 173 ? -16.665 18.951 12.869 1.00 65.25 173 GLU A CA 1
ATOM 1361 C C . GLU A 1 173 ? -17.523 17.714 13.166 1.00 65.25 173 GLU A C 1
ATOM 1363 O O . GLU A 1 173 ? -18.657 17.846 13.631 1.00 65.25 173 GLU A O 1
ATOM 1368 N N . TYR A 1 174 ? -16.977 16.506 12.974 1.00 66.94 174 TYR A N 1
ATOM 1369 C CA . TYR A 1 174 ? -17.705 15.274 13.279 1.00 66.94 174 TYR A CA 1
ATOM 1370 C C . TYR A 1 174 ? -18.045 15.157 14.769 1.00 66.94 174 TYR A C 1
ATOM 1372 O O . TYR A 1 174 ? -19.183 14.828 15.104 1.00 66.94 174 TYR A O 1
ATOM 1380 N N . LEU A 1 175 ? -17.091 15.430 15.667 1.00 65.75 175 LEU A N 1
ATOM 1381 C CA . LEU A 1 175 ? -17.336 15.369 17.112 1.00 65.75 175 LEU A CA 1
ATOM 1382 C C . LEU A 1 175 ? -18.455 16.335 17.524 1.00 65.75 175 LEU A C 1
ATOM 1384 O O . LEU A 1 175 ? -19.390 15.917 18.204 1.00 65.75 175 LEU A O 1
ATOM 1388 N N . ASN A 1 176 ? -18.426 17.569 17.015 1.00 66.12 176 ASN A N 1
ATOM 1389 C CA . ASN A 1 176 ? -19.455 18.577 17.284 1.00 66.12 176 ASN A CA 1
ATOM 1390 C C . ASN A 1 176 ? -20.842 18.177 16.741 1.00 66.12 176 ASN A C 1
ATOM 1392 O O . ASN A 1 176 ? -21.863 18.460 17.371 1.00 66.12 176 ASN A O 1
ATOM 1396 N N . SER A 1 177 ? -20.887 17.475 15.602 1.00 70.44 177 SER A N 1
ATOM 1397 C CA . SER A 1 177 ? -22.131 16.963 15.000 1.00 70.44 177 SER A CA 1
ATOM 1398 C C . SER A 1 177 ? -22.789 15.822 15.787 1.00 70.44 177 SER A C 1
ATOM 1400 O O . SER A 1 177 ? -23.940 15.481 15.528 1.00 70.44 177 SER A O 1
ATOM 1402 N N . LYS A 1 178 ? -22.055 15.190 16.714 1.00 66.19 178 LYS A N 1
ATOM 1403 C CA . LYS A 1 178 ? -22.548 14.095 17.567 1.00 66.19 178 LYS A CA 1
ATOM 1404 C C . LYS A 1 178 ? -22.866 14.532 18.994 1.00 66.19 178 LYS A C 1
ATOM 1406 O O . LYS A 1 178 ? -23.459 13.751 19.732 1.00 66.19 178 LYS A O 1
ATOM 1411 N N . THR A 1 179 ? -22.463 15.740 19.378 1.00 63.50 179 THR A N 1
ATOM 1412 C CA . THR A 1 179 ? -22.758 16.350 20.683 1.00 63.50 179 THR A CA 1
ATOM 1413 C C . THR A 1 179 ? -23.920 17.348 20.641 1.00 63.50 179 THR A C 1
ATOM 1415 O O . THR A 1 179 ? -24.226 17.933 21.677 1.00 63.50 179 THR A O 1
ATOM 1418 N N . SER A 1 180 ? -24.537 17.552 19.471 1.00 48.28 180 SER A N 1
ATOM 1419 C CA . SER A 1 180 ? -25.730 18.391 19.251 1.00 48.28 180 SER A CA 1
ATOM 1420 C C . SER A 1 180 ? -26.943 17.515 18.959 1.00 48.28 180 SER A C 1
ATOM 1422 O O . SER A 1 180 ? -28.054 17.905 19.371 1.00 48.28 180 SER A O 1
#

InterPro domains:
  IPR036770 Ankyrin repeat-containing domain superfamily [G3DSA:1.25.40.20] (1-131)
  IPR036770 Ankyrin repeat-containing domain superfamily [SSF48403] (3-78)

Foldseek 3Di:
DCLLVQHDPVVVVVCCVVPVCLQCDDDPQSDGSLLSLLLQQLDQRSLVSLLSSLVPPPDLLQARATNVRAGSLLSNLVRDADDVVSVSSNVSNLSSLLSSLLSQHALALNVLVSLLSNYDDDVPVSVVSSLVSLVSNVVSVHQDDPRNVVSLVVDPPVSVVVCVVPPDPNNVVVVVVVVD

Solvent-accessible surface area (backbone atoms only — not comparable to full-atom values): 9932 Å² total; per-residue (Å²): 109,59,50,58,72,45,53,55,70,67,58,51,48,53,49,36,76,76,38,64,68,58,66,66,45,53,51,100,58,41,43,30,44,56,32,38,19,34,44,40,13,48,37,88,37,18,33,59,47,42,49,54,69,69,63,47,80,95,60,63,65,69,66,47,48,22,74,85,67,42,31,26,57,34,42,21,24,73,56,52,77,81,49,93,88,41,59,67,34,39,51,22,32,48,47,31,50,51,50,51,45,74,68,60,59,68,63,42,60,66,51,51,52,16,57,66,45,50,51,88,86,48,79,67,68,30,48,56,50,45,51,50,54,51,50,56,36,52,73,70,58,62,82,63,49,72,52,39,52,61,43,42,72,73,44,60,68,72,58,37,48,52,54,67,74,61,57,39,74,55,48,53,52,48,53,55,68,73,77,110

Radius of gyration: 16.89 Å; Cα contacts (8 Å, |Δi|>4): 250; chains: 1; bounding box: 47×36×49 Å

Organism: NCBI:txid49249

Mean predicted aligned error: 7.19 Å

Secondary structure (DSSP, 8-state):
-HHHHT--HHHHHHHHHH-GGGGG---TT---HHHHHHHTTTSTTHHHHHHHHHHSTT-GGGG---TTS--HHHHHHHH----TT-HHHHHHHHHHHHHHHHT-----HHHHHHHHHT-SS-HHHHHHHHHHHHHHHHHT-PPPSHHHHHHHHHS-HHHHHHHHHS--HHHHHHHHHH--

Sequence (180 aa):
YACAYGTSAAALQILFDTHPNSIFANEDKGRTPLHFAMVNAHRPMSPSVVAFLLSVKDTDIINIPDNSGDLPLSLFAKAVSFDPYAAEKNENAFKCLELYINAKPHPTAEFYEALFAITSHNKKLSHEIRKRCFRTYLATKPLVGKEFFDAIKRLPTWLQIEAFISPSSSMMEYLNSKTS

Nearest PDB structures (foldseek):
  6pbf-assembly1_A  TM=8.577E-01  e=5.092E-01  Oryctolagus cuniculus
  8ffn-assembly1_D  TM=6.015E-01  e=7.840E-01  Oryctolagus cuniculus
  6ah0-assembly1_1  TM=3.383E-01  e=9.963E+00  Homo sapiens
  8gel-assembly1_A  TM=2.089E-01  e=6.788E+00  synthetic construct

pLDDT: mean 81.83, std 11.08, range [48.28, 96.62]